Protein AF-A0A2G9TKT2-F1 (afdb_monomer_lite)

Sequence (232 aa):
GNASSQKNKEEFDEISWTTHSADSAVNSYSDKLLLLFKVDEEILTSILGEEKSSGDNSFDYRYTCWLWIGVIFTNGQFLYRVGYLLCSACGVFISPFFYAFHLIDVVLSFPMLKAILQSVTHNLQQLILTIMMVLVVVYLYTVIAFNFFRKFFVQEGEDGEEPDRKCHNMLTCFIYHFYAGVRAGGGIGDELESPYGDELEYPRMFYDISFFFFVIVILVAIMQGISNVDYD

Secondary structure (DSSP, 8-state):
--SHHHHHHHHHHHHHHHHHHHHHHHHHHHHHHHHHHHTHHHHHHHH--S---TT-----HHHHHHHIIIIITT-HHHHHHHHHHHHHHHHHHT-GGGHHHHHHHHHHTSHHHHHHHHHHHTTHHHHHHHHHHHHHHHHHHHHHHHHHSGGGGEE--STTSPPEETTSSHHHHHHHIIIIIHHSTT-GGGTSPP-TTSTTHHHHHHHHHHHHHHHHHHHHHHHHHHHHHTT-

Structure (mmCIF, N/CA/C/O backbone):
data_AF-A0A2G9TKT2-F1
#
_entry.id   AF-A0A2G9TKT2-F1
#
loop_
_atom_site.group_PDB
_atom_site.id
_atom_site.type_symbol
_atom_site.label_atom_id
_atom_site.label_alt_id
_atom_site.label_comp_id
_atom_site.label_asym_id
_atom_site.label_entity_id
_atom_site.label_seq_id
_atom_site.pdbx_PDB_ins_code
_atom_site.Cartn_x
_atom_site.Cartn_y
_atom_site.Cartn_z
_atom_site.occupancy
_atom_site.B_iso_or_equiv
_atom_site.auth_seq_id
_atom_site.auth_comp_id
_atom_site.auth_asym_id
_atom_site.auth_atom_id
_atom_site.pdbx_PDB_model_num
ATOM 1 N N . GLY A 1 1 ? -7.635 -14.916 -57.318 1.00 47.25 1 GLY A N 1
ATOM 2 C CA . GLY A 1 1 ? -6.640 -14.311 -56.418 1.00 47.25 1 GLY A CA 1
ATOM 3 C C . GLY A 1 1 ? -6.829 -12.814 -56.332 1.00 47.25 1 GLY A C 1
ATOM 4 O O . GLY A 1 1 ? -6.073 -12.105 -56.968 1.00 47.25 1 GLY A O 1
ATOM 5 N N . ASN A 1 2 ? -7.828 -12.344 -55.575 1.00 42.84 2 ASN A N 1
ATOM 6 C CA . ASN A 1 2 ? -8.090 -10.905 -55.405 1.00 42.84 2 ASN A CA 1
ATOM 7 C C . ASN A 1 2 ? -8.222 -10.464 -53.929 1.00 42.84 2 ASN A C 1
ATOM 9 O O . ASN A 1 2 ? -8.520 -9.311 -53.666 1.00 42.84 2 ASN A O 1
ATOM 13 N N . ALA A 1 3 ? -7.986 -11.360 -52.960 1.00 46.44 3 ALA A N 1
ATOM 14 C CA . ALA A 1 3 ? -8.032 -11.030 -51.527 1.00 46.44 3 ALA A CA 1
ATOM 15 C C . ALA A 1 3 ? -6.638 -10.752 -50.924 1.00 46.44 3 ALA A C 1
ATOM 17 O O . ALA A 1 3 ? -6.516 -10.014 -49.955 1.00 46.44 3 ALA A O 1
ATOM 18 N N . SER A 1 4 ? -5.567 -11.283 -51.525 1.00 42.19 4 SER A N 1
ATOM 19 C CA . SER A 1 4 ? -4.182 -11.014 -51.108 1.00 42.19 4 SER A CA 1
ATOM 20 C C . SER A 1 4 ? -3.658 -9.652 -51.578 1.00 42.19 4 SER A C 1
ATOM 22 O O . SER A 1 4 ? -2.731 -9.118 -50.985 1.00 42.19 4 SER A O 1
ATOM 24 N N . SER A 1 5 ? -4.255 -9.064 -52.622 1.00 38.50 5 SER A N 1
ATOM 25 C CA . SER A 1 5 ? -3.804 -7.780 -53.177 1.00 38.50 5 SER A CA 1
ATOM 26 C C . SER A 1 5 ? -4.392 -6.554 -52.471 1.00 38.50 5 SER A C 1
ATOM 28 O O . SER A 1 5 ? -3.805 -5.484 -52.591 1.00 38.50 5 SER A O 1
ATOM 30 N N . GLN A 1 6 ? -5.528 -6.677 -51.771 1.00 42.94 6 GLN A N 1
ATOM 31 C CA . GLN A 1 6 ? -6.097 -5.567 -50.991 1.00 42.94 6 GLN A CA 1
ATOM 32 C C . GLN A 1 6 ? -5.464 -5.459 -49.603 1.00 42.94 6 GLN A C 1
ATOM 34 O O . GLN A 1 6 ? -5.145 -4.353 -49.183 1.00 42.94 6 GLN A O 1
ATOM 39 N N . LYS A 1 7 ? -5.161 -6.592 -48.955 1.00 40.00 7 LYS A N 1
ATOM 40 C CA . LYS A 1 7 ? -4.507 -6.602 -47.638 1.00 40.00 7 LYS A CA 1
ATOM 41 C C . LYS A 1 7 ? -3.119 -5.946 -47.668 1.00 40.00 7 LYS A C 1
ATOM 43 O O . LYS A 1 7 ? -2.803 -5.137 -46.811 1.00 40.00 7 LYS A O 1
ATOM 48 N N . ASN A 1 8 ? -2.353 -6.186 -48.736 1.00 36.31 8 ASN A N 1
ATOM 49 C CA . ASN A 1 8 ? -1.054 -5.537 -48.942 1.00 36.31 8 ASN A CA 1
ATOM 50 C C . ASN A 1 8 ? -1.151 -4.040 -49.266 1.00 36.31 8 ASN A C 1
ATOM 52 O O . ASN A 1 8 ? -0.136 -3.362 -49.199 1.00 36.31 8 ASN A O 1
ATOM 56 N N . LYS A 1 9 ? -2.319 -3.532 -49.677 1.00 38.59 9 LYS A N 1
ATOM 57 C CA . LYS A 1 9 ? -2.497 -2.124 -50.056 1.00 38.59 9 LYS A CA 1
ATOM 58 C C . LYS A 1 9 ? -2.852 -1.269 -48.840 1.00 38.59 9 LYS A C 1
ATOM 60 O O . LYS A 1 9 ? -2.298 -0.192 -48.687 1.00 38.59 9 LYS A O 1
ATOM 65 N N . GLU A 1 10 ? -3.679 -1.806 -47.945 1.00 43.56 10 GLU A N 1
ATOM 66 C CA . GLU A 1 10 ? -3.989 -1.180 -46.653 1.00 43.56 10 GLU A CA 1
ATOM 67 C C . GLU A 1 10 ? -2.766 -1.190 -45.715 1.00 43.56 10 GLU A C 1
ATOM 69 O O . GLU A 1 10 ? -2.467 -0.175 -45.095 1.00 43.56 10 GLU A O 1
ATOM 74 N N . GLU A 1 11 ? -1.975 -2.273 -45.712 1.00 44.22 11 GLU A N 1
ATOM 75 C CA . GLU A 1 11 ? -0.714 -2.359 -44.951 1.00 44.22 11 GLU A CA 1
ATOM 76 C C . GLU A 1 11 ? 0.388 -1.436 -45.525 1.00 44.22 11 GLU A C 1
ATOM 78 O O . GLU A 1 11 ? 1.183 -0.878 -44.773 1.00 44.22 11 GLU A O 1
ATOM 83 N N . PHE A 1 12 ? 0.413 -1.192 -46.847 1.00 37.75 12 PHE A N 1
ATOM 84 C CA . PHE A 1 12 ? 1.331 -0.220 -47.466 1.00 37.75 12 PHE A CA 1
ATOM 85 C C . PHE A 1 12 ? 0.935 1.239 -47.209 1.00 37.75 12 PHE A C 1
ATOM 87 O O . PHE A 1 12 ? 1.821 2.077 -47.038 1.00 37.75 12 PHE A O 1
ATOM 94 N N . ASP A 1 13 ? -0.362 1.556 -47.174 1.00 39.47 13 ASP A N 1
ATOM 95 C CA . ASP A 1 13 ? -0.823 2.926 -46.938 1.00 39.47 13 ASP A CA 1
ATOM 96 C C . ASP A 1 13 ? -0.590 3.343 -45.470 1.00 39.47 13 ASP A C 1
ATOM 98 O O . ASP A 1 13 ? -0.141 4.461 -45.221 1.00 39.47 13 ASP A O 1
ATOM 102 N N . GLU A 1 14 ? -0.756 2.446 -44.489 1.00 38.41 14 GLU A N 1
ATOM 103 C CA . GLU A 1 14 ? -0.476 2.734 -43.067 1.00 38.41 14 GLU A CA 1
ATOM 104 C C . GLU A 1 14 ? 1.035 2.883 -42.769 1.00 38.41 14 GLU A C 1
ATOM 106 O O . GLU A 1 14 ? 1.454 3.774 -42.017 1.00 38.41 14 GLU A O 1
ATOM 111 N N . ILE A 1 15 ? 1.884 2.106 -43.456 1.00 44.06 15 ILE A N 1
ATOM 112 C CA . ILE A 1 15 ? 3.345 2.305 -43.459 1.00 44.06 15 ILE A CA 1
ATOM 113 C C . ILE A 1 15 ? 3.708 3.625 -44.168 1.00 44.06 15 ILE A C 1
ATOM 115 O O . ILE A 1 15 ? 4.617 4.333 -43.732 1.00 44.06 15 ILE A O 1
ATOM 119 N N . SER A 1 16 ? 2.982 4.025 -45.219 1.00 33.00 16 SER A N 1
ATOM 120 C CA . SER A 1 16 ? 3.239 5.275 -45.948 1.00 33.00 16 SER A CA 1
ATOM 121 C C . SER A 1 16 ? 2.897 6.528 -45.131 1.00 33.00 16 SER A C 1
ATOM 123 O O . SER A 1 16 ? 3.623 7.516 -45.228 1.00 33.00 16 SER A O 1
ATOM 125 N N . TRP A 1 17 ? 1.840 6.523 -44.310 1.00 37.69 17 TRP A N 1
ATOM 126 C CA . TRP A 1 17 ? 1.496 7.677 -43.459 1.00 37.69 17 TRP A CA 1
ATOM 127 C C . TRP A 1 17 ? 2.411 7.808 -42.232 1.00 37.69 17 TRP A C 1
ATOM 129 O O . TRP A 1 17 ? 2.746 8.926 -41.830 1.00 37.69 17 TRP A O 1
ATOM 139 N N . THR A 1 18 ? 2.880 6.686 -41.674 1.00 40.91 18 THR A N 1
ATOM 140 C CA . THR A 1 18 ? 3.833 6.683 -40.549 1.00 40.91 18 THR A CA 1
ATOM 141 C C . THR A 1 18 ? 5.257 7.058 -40.976 1.00 40.91 18 THR A C 1
ATOM 143 O O . THR A 1 18 ? 5.949 7.7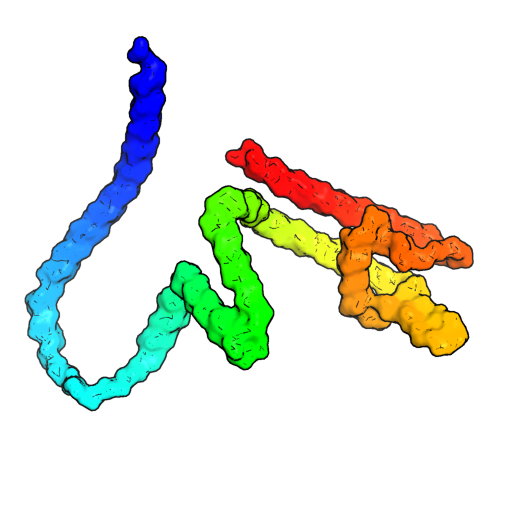58 -40.235 1.00 40.91 18 THR A O 1
ATOM 146 N N . THR A 1 19 ? 5.672 6.700 -42.197 1.00 42.03 19 THR A N 1
ATOM 147 C CA . THR A 1 19 ? 6.977 7.089 -42.770 1.00 42.03 19 THR A CA 1
ATOM 148 C C . THR A 1 19 ? 7.008 8.551 -43.238 1.00 42.03 19 THR A C 1
ATOM 150 O O . THR A 1 19 ? 7.936 9.276 -42.884 1.00 42.03 19 THR A O 1
ATOM 153 N N . HIS A 1 20 ? 5.961 9.064 -43.902 1.00 36.03 20 HIS A N 1
ATOM 154 C CA . HIS A 1 20 ? 5.946 10.461 -44.380 1.00 36.03 20 HIS A CA 1
ATOM 155 C C . HIS A 1 20 ? 5.960 11.513 -43.254 1.00 36.03 20 HIS A C 1
ATOM 157 O O . HIS A 1 20 ? 6.539 12.593 -43.426 1.00 36.03 20 HIS A O 1
ATOM 163 N N . SER A 1 21 ? 5.346 11.227 -42.098 1.00 39.25 21 SER A N 1
ATOM 164 C CA . SER A 1 21 ? 5.355 12.157 -40.956 1.00 39.25 21 SER A CA 1
ATOM 165 C C . SER A 1 21 ? 6.665 12.120 -40.158 1.00 39.25 21 SER A C 1
ATOM 167 O O . SER A 1 21 ? 6.993 13.105 -39.498 1.00 39.25 21 SER A O 1
ATOM 169 N N . ALA A 1 22 ? 7.417 11.016 -40.218 1.00 41.50 22 ALA A N 1
ATOM 170 C CA . ALA A 1 22 ? 8.724 10.893 -39.576 1.00 41.50 22 ALA A CA 1
ATOM 171 C C . ALA A 1 22 ? 9.858 11.442 -40.469 1.00 41.50 22 ALA A C 1
ATOM 173 O O . ALA A 1 22 ? 10.731 12.163 -39.981 1.00 41.50 22 ALA A O 1
ATOM 174 N N . ASP A 1 23 ? 9.801 11.204 -41.785 1.00 38.88 23 ASP A N 1
ATOM 175 C CA . ASP A 1 23 ? 10.849 11.603 -42.740 1.00 38.88 23 ASP A CA 1
ATOM 176 C C . ASP A 1 23 ? 10.882 13.115 -43.023 1.00 38.88 23 ASP A C 1
ATOM 178 O O . ASP A 1 23 ? 11.946 13.695 -43.265 1.00 38.88 23 ASP A O 1
ATOM 182 N N . SER A 1 24 ? 9.735 13.796 -42.940 1.00 41.25 24 SER A N 1
ATOM 183 C CA . SER A 1 24 ? 9.661 15.254 -43.121 1.00 41.25 24 SER A CA 1
ATOM 184 C C . SER A 1 24 ? 10.276 16.036 -41.950 1.00 41.25 24 SER A C 1
ATOM 186 O O . SER A 1 24 ? 10.846 17.109 -42.161 1.00 41.25 24 SER A O 1
ATOM 188 N N . ALA A 1 25 ? 10.253 15.481 -40.733 1.00 45.38 25 ALA A N 1
ATOM 189 C CA . ALA A 1 25 ? 10.911 16.082 -39.574 1.00 45.38 25 ALA A CA 1
ATOM 190 C C . ALA A 1 25 ? 12.430 15.825 -39.582 1.00 45.38 25 ALA A C 1
ATOM 192 O O . ALA A 1 25 ? 13.207 16.736 -39.302 1.00 45.38 25 ALA A O 1
ATOM 193 N N . VAL A 1 26 ? 12.876 14.625 -39.968 1.00 47.03 26 VAL A N 1
ATOM 194 C CA . VAL A 1 26 ? 14.304 14.248 -39.960 1.00 47.03 26 VAL A CA 1
ATOM 195 C C . VAL A 1 26 ? 15.111 15.000 -41.028 1.00 47.03 26 VAL A C 1
ATOM 197 O O . VAL A 1 26 ? 16.213 15.474 -40.738 1.00 47.03 26 VAL A O 1
ATOM 200 N N . ASN A 1 27 ? 14.562 15.207 -42.231 1.00 43.00 27 ASN A N 1
ATOM 201 C CA . ASN A 1 27 ? 15.269 15.931 -43.298 1.00 43.00 27 ASN A CA 1
ATOM 202 C C . ASN A 1 27 ? 15.426 17.436 -43.012 1.00 43.00 27 ASN A C 1
ATOM 204 O O . ASN A 1 27 ? 16.470 18.010 -43.315 1.00 43.00 27 ASN A O 1
ATOM 208 N N . SER A 1 28 ? 14.460 18.074 -42.335 1.00 42.34 28 SER A N 1
ATOM 209 C CA . SER A 1 28 ? 14.583 19.491 -41.956 1.00 42.34 28 SER A CA 1
ATOM 210 C C . SER A 1 28 ? 15.638 19.739 -40.871 1.00 42.34 28 SER A C 1
ATOM 212 O O . SER A 1 28 ? 16.163 20.854 -40.790 1.00 42.34 28 SER A O 1
ATOM 214 N N . TYR A 1 29 ? 15.927 18.749 -40.021 1.00 42.69 29 TYR A N 1
ATOM 215 C CA . TYR A 1 29 ? 16.986 18.852 -39.017 1.00 42.69 29 TYR A CA 1
ATOM 216 C C . TYR A 1 29 ? 18.352 18.516 -39.612 1.00 42.69 29 TYR A C 1
ATOM 218 O O . TYR A 1 29 ? 19.297 19.247 -39.333 1.00 42.69 29 TYR A O 1
ATOM 226 N N . SER A 1 30 ? 18.453 17.504 -40.480 1.00 44.09 30 SER A N 1
ATOM 227 C CA . SER A 1 30 ? 19.711 17.121 -41.138 1.00 44.09 30 SER A CA 1
ATOM 228 C C . SER A 1 30 ? 20.249 18.202 -42.085 1.00 44.09 30 SER A C 1
ATOM 230 O O . SER A 1 30 ? 21.438 18.511 -42.023 1.00 44.09 30 SER A O 1
ATOM 232 N N . ASP A 1 31 ? 19.394 18.862 -42.878 1.00 47.38 31 ASP A N 1
ATOM 233 C CA . ASP A 1 31 ? 19.827 19.953 -43.771 1.00 47.38 31 ASP A CA 1
ATOM 234 C C . ASP A 1 31 ? 20.217 21.227 -43.002 1.00 47.38 31 ASP A C 1
ATOM 236 O O . ASP A 1 31 ? 21.157 21.933 -43.378 1.00 47.38 31 ASP A O 1
ATOM 240 N N . LYS A 1 32 ? 19.552 21.504 -41.870 1.00 51.97 32 LYS A N 1
ATOM 241 C CA . LYS A 1 32 ? 19.956 22.587 -40.960 1.00 51.97 32 LYS A CA 1
ATOM 242 C C . LYS A 1 32 ? 21.238 22.258 -40.198 1.00 51.97 32 LYS A C 1
ATOM 244 O O . LYS A 1 32 ? 22.020 23.170 -39.946 1.00 51.97 32 LYS A O 1
ATOM 249 N N . LEU A 1 33 ? 21.481 20.984 -39.883 1.00 50.59 33 LEU A N 1
ATOM 250 C CA . LEU A 1 33 ? 22.739 20.516 -39.300 1.00 50.59 33 LEU A CA 1
ATOM 251 C C . LEU A 1 33 ? 23.889 20.697 -40.299 1.00 50.59 33 LEU A C 1
ATOM 253 O O . LEU A 1 33 ? 24.934 21.226 -39.937 1.00 50.59 33 LEU A O 1
ATOM 257 N N . LEU A 1 34 ? 23.680 20.345 -41.571 1.00 46.41 34 LEU A N 1
ATOM 258 C CA . LEU A 1 34 ? 24.705 20.427 -42.616 1.00 46.41 34 LEU A CA 1
ATOM 259 C C . LEU A 1 34 ? 25.064 21.876 -43.005 1.00 46.41 34 LEU A C 1
ATOM 261 O O . LEU A 1 34 ? 26.198 22.141 -43.403 1.00 46.41 34 LEU A O 1
ATOM 265 N N . LEU A 1 35 ? 24.126 22.821 -42.854 1.00 46.75 35 LEU A N 1
ATOM 266 C CA . LEU A 1 35 ? 24.382 24.261 -42.998 1.00 46.75 35 LEU A CA 1
ATOM 267 C C . LEU A 1 35 ? 25.015 24.891 -41.746 1.00 46.75 35 LEU A C 1
ATOM 269 O O . LEU A 1 35 ? 25.835 25.793 -41.889 1.00 46.75 35 LEU A O 1
ATOM 273 N N . LEU A 1 36 ? 24.705 24.395 -40.542 1.00 48.00 36 LEU A N 1
ATOM 274 C CA . LEU A 1 36 ? 25.375 24.812 -39.302 1.00 48.00 36 LEU A CA 1
ATOM 275 C C . LEU A 1 36 ? 26.829 24.320 -39.223 1.00 48.00 36 LEU A C 1
ATOM 277 O O . LEU A 1 36 ? 27.680 25.060 -38.746 1.00 48.00 36 LEU A O 1
ATOM 281 N N . PHE A 1 37 ? 27.143 23.134 -39.756 1.00 45.75 37 PHE A N 1
ATOM 282 C CA . PHE A 1 37 ? 28.522 22.625 -39.811 1.00 45.75 37 PHE A CA 1
ATOM 283 C C . PHE A 1 37 ? 29.417 23.367 -40.820 1.00 45.75 37 PHE A C 1
ATOM 285 O O . PHE A 1 37 ? 30.633 23.379 -40.661 1.00 45.75 37 PHE A O 1
ATOM 292 N N . LYS A 1 38 ? 28.842 24.005 -41.848 1.00 45.00 38 LYS A N 1
ATOM 293 C CA . LYS A 1 38 ? 29.600 24.723 -42.892 1.00 45.00 38 LYS A CA 1
ATOM 294 C C . LYS A 1 38 ? 30.003 26.147 -42.506 1.00 45.00 38 LYS A C 1
ATOM 296 O O . LYS A 1 38 ? 30.937 26.682 -43.087 1.00 45.00 38 LYS A O 1
ATOM 301 N N . VAL A 1 39 ? 29.292 26.756 -41.557 1.00 48.53 39 VAL A N 1
ATOM 302 C CA . VAL A 1 39 ? 29.550 28.129 -41.082 1.00 48.53 39 VAL A CA 1
ATOM 303 C C . VAL A 1 39 ? 30.642 28.164 -40.005 1.00 48.53 39 VAL A C 1
ATOM 305 O O . VAL A 1 39 ? 31.172 29.228 -39.693 1.00 48.53 39 VAL A O 1
ATOM 308 N N . ASP A 1 40 ? 31.024 27.006 -39.470 1.00 49.12 40 ASP A N 1
ATOM 309 C CA . ASP A 1 40 ? 31.928 26.936 -38.329 1.00 49.12 40 ASP A CA 1
ATOM 310 C C . ASP A 1 40 ? 33.414 26.954 -38.739 1.00 49.12 40 ASP A C 1
ATOM 312 O O . ASP A 1 40 ? 34.215 27.547 -38.037 1.00 49.12 40 ASP A O 1
ATOM 316 N N . GLU A 1 41 ? 33.821 26.425 -39.899 1.00 53.72 41 GLU A N 1
ATOM 317 C CA . GLU A 1 41 ? 35.258 26.217 -40.188 1.00 53.72 41 GLU A CA 1
ATOM 318 C C . GLU A 1 41 ? 36.083 27.521 -40.355 1.00 53.72 41 GLU A C 1
ATOM 320 O O . GLU A 1 41 ? 37.225 27.596 -39.892 1.00 53.72 41 GLU A O 1
ATOM 325 N N . GLU A 1 42 ? 35.501 28.579 -40.939 1.00 55.12 42 GLU A N 1
ATOM 326 C CA . GLU A 1 42 ? 36.160 29.892 -41.120 1.00 55.12 42 GLU A CA 1
ATOM 327 C C . GLU A 1 42 ? 36.091 30.790 -39.868 1.00 55.12 42 GLU A C 1
ATOM 329 O O . GLU A 1 42 ? 36.983 31.607 -39.632 1.00 55.12 42 GLU A O 1
ATOM 334 N N . ILE A 1 43 ? 35.055 30.642 -39.033 1.00 58.12 43 ILE A N 1
ATOM 335 C CA . ILE A 1 43 ? 34.891 31.429 -37.797 1.00 58.12 43 ILE A CA 1
ATOM 336 C C . ILE A 1 43 ? 35.670 30.778 -36.643 1.00 58.12 43 ILE A C 1
ATOM 338 O O . ILE A 1 43 ? 36.294 31.481 -35.844 1.00 58.12 43 ILE A O 1
ATOM 342 N N . LEU A 1 44 ? 35.738 29.447 -36.604 1.00 50.44 44 LEU A N 1
ATOM 343 C CA . LEU A 1 44 ? 36.451 28.669 -35.590 1.00 50.44 44 LEU A CA 1
ATOM 344 C C . LEU A 1 44 ? 37.974 28.879 -35.656 1.00 50.44 44 LEU A C 1
ATOM 346 O O . LEU A 1 44 ? 38.624 28.915 -34.614 1.00 50.44 44 LEU A O 1
ATOM 350 N N . THR A 1 45 ? 38.548 29.130 -36.839 1.00 54.09 45 THR A N 1
ATOM 351 C CA . THR A 1 45 ? 39.978 29.478 -36.984 1.00 54.09 45 THR A CA 1
ATOM 352 C C . THR A 1 45 ? 40.311 30.887 -36.482 1.00 54.09 45 THR A C 1
ATOM 354 O O . THR A 1 45 ? 41.444 31.134 -36.077 1.00 54.09 45 THR A O 1
ATOM 357 N N . SER A 1 46 ? 39.331 31.798 -36.449 1.00 51.69 46 SER A N 1
ATOM 358 C CA . SER A 1 46 ? 39.492 33.145 -35.878 1.00 51.69 46 SER A CA 1
ATOM 359 C C . SER A 1 46 ? 39.254 33.201 -34.360 1.00 51.69 46 SER A C 1
ATOM 361 O O . SER A 1 46 ? 39.814 34.066 -33.689 1.00 51.69 46 SER A O 1
ATOM 363 N N . ILE A 1 47 ? 38.461 32.267 -33.812 1.00 53.81 47 ILE A N 1
ATOM 364 C CA . ILE A 1 47 ? 38.146 32.173 -32.374 1.00 53.81 47 ILE A CA 1
ATOM 365 C C . ILE A 1 47 ? 39.170 31.314 -31.612 1.00 53.81 47 ILE A C 1
ATOM 367 O O . ILE A 1 47 ? 39.464 31.612 -30.457 1.00 53.81 47 ILE A O 1
ATOM 371 N N . LEU A 1 48 ? 39.787 30.307 -32.242 1.00 51.34 48 LEU A N 1
ATOM 372 C CA . LEU A 1 48 ? 40.839 29.470 -31.633 1.00 51.34 48 LEU A CA 1
ATOM 373 C C . LEU A 1 48 ? 42.231 30.140 -31.604 1.00 51.34 48 LEU A C 1
ATOM 375 O O . LEU A 1 48 ? 43.261 29.471 -31.613 1.00 51.34 48 LEU A O 1
ATOM 379 N N . GLY A 1 49 ? 42.263 31.471 -31.523 1.00 50.59 49 GLY A N 1
ATOM 380 C CA . GLY A 1 49 ? 43.449 32.283 -31.254 1.00 50.59 49 GLY A CA 1
ATOM 381 C C . GLY A 1 49 ? 43.846 32.334 -29.775 1.00 50.59 49 GLY A C 1
ATOM 382 O O . GLY A 1 49 ? 44.268 33.384 -29.303 1.00 50.59 49 GLY A O 1
ATOM 383 N N . GLU A 1 50 ? 43.723 31.230 -29.039 1.00 43.56 50 GLU A N 1
ATOM 384 C CA . GLU A 1 50 ? 44.392 31.057 -27.749 1.00 43.56 50 GLU A CA 1
ATOM 385 C C . GLU A 1 50 ? 44.658 29.563 -27.531 1.00 43.56 50 GLU A C 1
ATOM 387 O O . GLU A 1 50 ? 43.739 28.767 -27.322 1.00 43.56 50 GLU A O 1
ATOM 392 N N . GLU A 1 51 ? 45.928 29.156 -27.604 1.00 49.22 51 GLU A N 1
ATOM 393 C CA . GLU A 1 51 ? 46.342 27.842 -27.123 1.00 49.22 51 GLU A CA 1
ATOM 394 C C . GLU A 1 51 ? 46.046 27.763 -25.621 1.00 49.22 51 GLU A C 1
ATOM 396 O O . GLU A 1 51 ? 46.812 28.254 -24.787 1.00 49.22 51 GLU A O 1
ATOM 401 N N . LYS A 1 52 ? 44.941 27.113 -25.244 1.00 40.19 52 LYS A N 1
ATOM 402 C CA . LYS A 1 52 ? 44.763 26.689 -23.859 1.00 40.19 52 LYS A CA 1
ATOM 403 C C . LYS A 1 52 ? 45.714 25.520 -23.610 1.00 40.19 52 LYS A C 1
ATOM 405 O O . LYS A 1 52 ? 45.427 24.377 -23.950 1.00 40.19 52 LYS A O 1
ATOM 410 N N . SER A 1 53 ? 46.876 25.880 -23.068 1.00 39.03 53 SER A N 1
ATOM 411 C CA . SER A 1 53 ? 47.868 25.053 -22.380 1.00 39.03 53 SER A CA 1
ATOM 412 C C . SER A 1 53 ? 47.399 23.621 -22.083 1.00 39.03 53 SER A C 1
ATOM 414 O O . SER A 1 53 ? 46.456 23.408 -21.319 1.00 39.03 53 SER A O 1
ATOM 416 N N . SER A 1 54 ? 48.117 22.635 -22.634 1.00 48.56 54 SER A N 1
ATOM 417 C CA . SER A 1 54 ? 47.992 21.194 -22.344 1.00 48.56 54 SER A CA 1
ATOM 418 C C . SER A 1 54 ? 48.443 20.820 -20.917 1.00 48.56 54 SER A C 1
ATOM 420 O O . SER A 1 54 ? 49.164 19.845 -20.718 1.00 48.56 54 SER A O 1
ATOM 422 N N . GLY A 1 55 ? 48.065 21.605 -19.908 1.00 49.75 55 GLY A N 1
ATOM 423 C CA . GLY A 1 55 ? 48.668 21.533 -18.579 1.00 49.75 55 GLY A CA 1
ATOM 424 C C . GLY A 1 55 ? 47.763 21.896 -17.411 1.00 49.75 55 GLY A C 1
ATOM 425 O O . GLY A 1 55 ? 48.296 22.154 -16.338 1.00 49.75 55 GLY A O 1
ATOM 426 N N . ASP A 1 56 ? 46.437 21.905 -17.570 1.00 48.03 56 ASP A N 1
ATOM 427 C CA . ASP A 1 56 ? 45.537 22.091 -16.430 1.00 48.03 56 ASP A CA 1
ATOM 428 C C . ASP A 1 56 ? 44.546 20.926 -16.332 1.00 48.03 56 ASP A C 1
ATOM 430 O O . ASP A 1 56 ? 43.533 20.873 -17.026 1.00 48.03 56 ASP A O 1
ATOM 434 N N . ASN A 1 57 ? 44.838 19.976 -15.439 1.00 61.53 57 ASN A N 1
ATOM 435 C CA . ASN A 1 57 ? 43.906 18.925 -15.010 1.00 61.53 57 ASN A CA 1
ATOM 436 C C . ASN A 1 57 ? 42.800 19.513 -14.109 1.00 61.53 57 ASN A C 1
ATOM 438 O O . ASN A 1 57 ? 42.419 18.915 -13.099 1.00 61.53 57 ASN A O 1
ATOM 442 N N . SER A 1 58 ? 42.304 20.706 -14.440 1.00 60.47 58 SER A N 1
ATOM 443 C CA . SER A 1 58 ? 41.158 21.325 -13.794 1.00 60.47 58 SER A CA 1
ATOM 444 C C . SER A 1 58 ? 39.927 20.518 -14.186 1.00 60.47 58 SER A C 1
ATOM 446 O O . SER A 1 58 ? 39.263 20.788 -15.186 1.00 60.47 58 SER A O 1
ATOM 448 N N . PHE A 1 59 ? 39.651 19.468 -13.415 1.00 66.88 59 PHE A N 1
ATOM 449 C CA . PHE A 1 59 ? 38.415 18.714 -13.510 1.00 66.88 59 PHE A CA 1
ATOM 450 C C . PHE A 1 59 ? 37.258 19.684 -13.266 1.00 66.88 59 PHE A C 1
ATOM 452 O O . PHE A 1 59 ? 37.017 20.100 -12.132 1.00 66.88 59 PHE A O 1
ATOM 459 N N . ASP A 1 60 ? 36.559 20.078 -14.331 1.00 75.44 60 ASP A N 1
ATOM 460 C CA . ASP A 1 60 ? 35.387 20.942 -14.242 1.00 75.44 60 ASP A CA 1
ATOM 461 C C . ASP A 1 60 ? 34.240 20.164 -13.583 1.00 75.44 60 ASP A C 1
ATOM 463 O O . ASP A 1 60 ? 33.342 19.625 -14.237 1.00 75.44 60 ASP A O 1
ATOM 467 N N . TYR A 1 61 ? 34.255 20.115 -12.245 1.00 75.25 61 TYR A N 1
ATOM 468 C CA . TYR A 1 61 ? 33.250 19.443 -11.417 1.00 75.25 61 TYR A CA 1
ATOM 469 C C . TYR A 1 61 ? 31.826 19.876 -11.784 1.00 75.25 61 TYR A C 1
ATOM 471 O O . TYR A 1 61 ? 30.894 19.096 -11.631 1.00 75.25 61 TYR A O 1
ATOM 479 N N . ARG A 1 62 ? 31.644 21.094 -12.308 1.00 75.69 62 ARG A N 1
ATOM 480 C CA . ARG A 1 62 ? 30.347 21.624 -12.749 1.00 75.69 62 ARG A CA 1
ATOM 481 C C . ARG A 1 62 ? 29.817 20.914 -13.998 1.00 75.69 62 ARG A C 1
ATOM 483 O O . ARG A 1 62 ? 28.650 20.532 -14.011 1.00 75.69 62 ARG A O 1
ATOM 490 N N . TYR A 1 63 ? 30.662 20.714 -15.012 1.00 77.12 63 TYR A N 1
ATOM 491 C CA . TYR A 1 63 ? 30.287 20.015 -16.245 1.00 77.12 63 TYR A CA 1
ATOM 492 C C . TYR A 1 63 ? 30.076 18.526 -15.981 1.00 77.12 63 TYR A C 1
ATOM 494 O O . TYR A 1 63 ? 29.057 17.965 -16.377 1.00 77.12 63 TYR A O 1
ATOM 502 N N . THR A 1 64 ? 30.979 17.909 -15.216 1.00 77.44 64 THR A N 1
ATOM 503 C CA . THR A 1 64 ? 30.829 16.517 -14.788 1.00 77.44 64 THR A CA 1
ATOM 504 C C . THR A 1 64 ? 29.549 16.332 -13.973 1.00 77.44 64 THR A C 1
ATOM 506 O O . THR A 1 64 ? 28.769 15.439 -14.270 1.00 77.44 64 THR A O 1
ATOM 509 N N . CYS A 1 65 ? 29.269 17.176 -12.980 1.00 77.94 65 CYS A N 1
ATOM 510 C CA . CYS A 1 65 ? 28.070 17.028 -12.153 1.00 77.94 65 CYS A CA 1
ATOM 511 C C . CYS A 1 65 ? 26.784 17.197 -12.979 1.00 77.94 65 CYS A C 1
ATOM 513 O O . CYS A 1 65 ? 25.854 16.412 -12.820 1.00 77.94 65 CYS A O 1
ATOM 515 N N . TRP A 1 66 ? 26.754 18.139 -13.930 1.00 80.12 66 TRP A N 1
ATOM 516 C CA . TRP A 1 66 ? 25.628 18.292 -14.856 1.00 80.12 66 TRP A CA 1
ATOM 517 C C . TRP A 1 66 ? 25.466 17.092 -15.801 1.00 80.12 66 TRP A C 1
ATOM 519 O O . TRP A 1 66 ? 24.353 16.617 -15.997 1.00 80.12 66 TRP A O 1
ATOM 529 N N . LEU A 1 67 ? 26.560 16.551 -16.339 1.00 77.12 67 LEU A N 1
ATOM 530 C CA . LEU A 1 67 ? 26.533 15.384 -17.223 1.00 77.12 67 LEU A CA 1
ATOM 531 C C . LEU A 1 67 ? 26.119 14.106 -16.472 1.00 77.12 67 LEU A C 1
ATOM 533 O O . LEU A 1 67 ? 25.301 13.328 -16.963 1.00 77.12 67 LEU A O 1
ATOM 537 N N . TRP A 1 68 ? 26.619 13.914 -15.252 1.00 74.44 68 TRP A N 1
ATOM 538 C CA . TRP A 1 68 ? 26.232 12.790 -14.407 1.00 74.44 68 TRP A CA 1
ATOM 539 C C . TRP A 1 68 ? 24.768 12.904 -13.973 1.00 74.44 68 TRP A C 1
ATOM 541 O O . TRP A 1 68 ? 23.978 12.017 -14.280 1.00 74.44 68 TRP A O 1
ATOM 551 N N . ILE A 1 69 ? 24.368 14.010 -13.343 1.00 73.25 69 ILE A N 1
ATOM 552 C CA . ILE A 1 69 ? 23.008 14.195 -12.807 1.00 73.25 69 ILE A CA 1
ATOM 553 C C . ILE A 1 69 ? 21.957 14.365 -13.914 1.00 73.25 69 ILE A C 1
ATOM 555 O O . ILE A 1 69 ? 20.844 13.871 -13.770 1.00 73.25 69 ILE A O 1
ATOM 559 N N . GLY A 1 70 ? 22.292 15.042 -15.012 1.00 70.00 70 GLY A N 1
ATOM 560 C CA . GLY A 1 70 ? 21.334 15.418 -16.054 1.00 70.00 70 GLY A CA 1
ATOM 561 C C . GLY A 1 70 ? 21.265 14.483 -17.261 1.00 70.00 70 GLY A C 1
ATOM 562 O O . GLY A 1 70 ? 20.224 14.419 -17.901 1.00 70.00 70 GLY A O 1
ATOM 563 N N . VAL A 1 71 ? 22.340 13.763 -17.604 1.00 67.06 71 VAL A N 1
ATOM 564 C CA . VAL A 1 71 ? 22.363 12.899 -18.805 1.00 67.06 71 VAL A CA 1
ATOM 565 C C . VAL A 1 71 ? 22.414 11.424 -18.419 1.00 67.06 71 VAL A C 1
ATOM 567 O O . VAL A 1 71 ? 21.643 10.615 -18.937 1.00 67.06 71 VAL A O 1
ATOM 570 N N . ILE A 1 72 ? 23.281 11.068 -17.469 1.00 76.00 72 ILE A N 1
ATOM 571 C CA . ILE A 1 72 ? 23.476 9.679 -17.035 1.00 76.00 72 ILE A CA 1
ATOM 572 C C . ILE A 1 72 ? 22.289 9.170 -16.200 1.00 76.00 72 ILE A C 1
ATOM 574 O O . ILE A 1 72 ? 21.792 8.074 -16.461 1.00 76.00 72 ILE A O 1
ATOM 578 N N . PHE A 1 73 ? 21.780 9.964 -15.251 1.00 76.88 73 PHE A N 1
ATOM 579 C CA . PHE A 1 73 ? 20.609 9.578 -14.445 1.00 76.88 73 PHE A CA 1
ATOM 580 C C . PHE A 1 73 ? 19.268 9.695 -15.189 1.00 76.88 73 PHE A C 1
ATOM 582 O O . PHE A 1 73 ? 18.260 9.184 -14.713 1.00 76.88 73 PHE A O 1
ATOM 589 N N . THR A 1 74 ? 19.219 10.322 -16.364 1.00 80.81 74 THR A N 1
ATOM 590 C CA . THR A 1 74 ? 17.971 10.439 -17.141 1.00 80.81 74 THR A CA 1
ATOM 591 C C . THR A 1 74 ? 17.788 9.284 -18.131 1.00 80.81 74 THR A C 1
ATOM 593 O O . THR A 1 74 ? 16.671 9.010 -18.568 1.00 80.81 74 THR A O 1
ATOM 596 N N . ASN A 1 75 ? 18.854 8.545 -18.463 1.00 86.19 75 ASN A N 1
ATOM 597 C CA . ASN A 1 75 ? 18.772 7.421 -19.390 1.00 86.19 75 ASN A CA 1
ATOM 598 C C . ASN A 1 75 ? 18.395 6.113 -18.665 1.00 86.19 75 ASN A C 1
ATOM 600 O O . ASN A 1 75 ? 19.233 5.458 -18.044 1.00 86.19 75 ASN A O 1
ATOM 604 N N . GLY A 1 76 ? 17.127 5.704 -18.778 1.00 83.25 76 GLY A N 1
ATOM 605 C CA . GLY A 1 76 ? 16.601 4.515 -18.093 1.00 83.25 76 GLY A CA 1
ATOM 606 C C . GLY A 1 76 ? 17.303 3.201 -18.465 1.00 83.25 76 GLY A C 1
ATOM 607 O O . GLY A 1 76 ? 17.507 2.350 -17.604 1.00 83.25 76 GLY A O 1
ATOM 608 N N . GLN A 1 77 ? 17.747 3.048 -19.718 1.00 83.94 77 GLN A N 1
ATOM 609 C CA . GLN A 1 77 ? 18.494 1.862 -20.165 1.00 83.94 77 GLN A CA 1
ATOM 610 C C . GLN A 1 77 ? 19.896 1.803 -19.549 1.00 83.94 77 GLN A C 1
ATOM 612 O O . GLN A 1 77 ? 20.386 0.725 -19.207 1.00 83.94 77 GLN A O 1
ATOM 617 N N . PHE A 1 78 ? 20.545 2.958 -19.392 1.00 84.81 78 PHE A N 1
ATOM 618 C CA . PHE A 1 78 ? 21.836 3.045 -18.718 1.00 84.81 78 PHE A CA 1
ATOM 619 C C . PHE A 1 78 ? 21.699 2.753 -17.220 1.00 84.81 78 PHE A C 1
ATOM 621 O O . PHE A 1 78 ? 22.419 1.903 -16.695 1.00 84.81 78 PHE A O 1
ATOM 628 N N . LEU A 1 79 ? 20.728 3.387 -16.552 1.00 85.62 79 LEU A N 1
ATOM 629 C CA . LEU A 1 79 ? 20.447 3.151 -15.135 1.00 85.62 79 LEU A CA 1
ATOM 630 C C . LEU A 1 79 ? 20.127 1.688 -14.836 1.00 85.62 79 LEU A C 1
ATOM 632 O O . LEU A 1 79 ? 20.608 1.158 -13.838 1.00 85.62 79 LEU A O 1
ATOM 636 N N . TYR A 1 80 ? 19.379 1.024 -15.718 1.00 87.06 80 TYR A N 1
ATOM 637 C CA . TYR A 1 80 ? 19.095 -0.402 -15.598 1.00 87.06 80 TYR A CA 1
ATOM 638 C C . TYR A 1 80 ? 20.377 -1.246 -15.545 1.00 87.06 80 TYR A C 1
ATOM 640 O O . TYR A 1 80 ? 20.564 -2.060 -14.640 1.00 87.06 80 TYR A O 1
ATOM 648 N N . ARG A 1 81 ? 21.309 -1.002 -16.475 1.00 87.50 81 ARG A N 1
ATOM 649 C CA . ARG A 1 81 ? 22.586 -1.730 -16.569 1.00 87.50 81 ARG A CA 1
ATOM 650 C C . ARG A 1 81 ? 23.522 -1.425 -15.398 1.00 87.50 81 ARG A C 1
ATOM 652 O O . ARG A 1 81 ? 24.192 -2.329 -14.905 1.00 87.50 81 ARG A O 1
ATOM 659 N N . VAL A 1 82 ? 23.558 -0.174 -14.935 1.00 89.62 82 VAL A N 1
ATOM 660 C CA . VAL A 1 82 ? 24.331 0.213 -13.743 1.00 89.62 82 VAL A CA 1
ATOM 661 C C . VAL A 1 82 ? 23.746 -0.426 -12.483 1.00 89.62 82 VAL A C 1
ATOM 663 O O . VAL A 1 82 ? 24.496 -0.988 -11.689 1.00 89.62 82 VAL A O 1
ATOM 666 N N . GLY A 1 83 ? 22.422 -0.413 -12.318 1.00 89.00 83 GLY A N 1
ATOM 667 C CA . GLY A 1 83 ? 21.736 -1.076 -11.207 1.00 89.00 83 GLY A CA 1
ATOM 668 C C . GLY A 1 83 ? 21.980 -2.587 -11.179 1.00 89.00 83 GLY A C 1
ATOM 669 O O . GLY A 1 83 ? 22.235 -3.146 -10.111 1.00 89.00 83 GLY A O 1
ATOM 670 N N . TYR A 1 84 ? 21.992 -3.233 -12.348 1.00 90.88 84 TYR A N 1
ATOM 671 C CA . TYR A 1 84 ? 22.361 -4.643 -12.497 1.00 90.88 84 TYR A CA 1
ATOM 672 C C . TYR A 1 84 ? 23.798 -4.905 -12.015 1.00 90.88 84 TYR A C 1
ATOM 674 O O . TYR A 1 84 ? 24.029 -5.787 -11.188 1.00 90.88 84 TYR A O 1
ATOM 682 N N . LEU A 1 85 ? 24.761 -4.083 -12.450 1.00 91.19 85 LEU A N 1
ATOM 683 C CA . LEU A 1 85 ? 26.159 -4.193 -12.021 1.00 91.19 85 LEU A CA 1
ATOM 684 C C . LEU A 1 85 ? 26.323 -3.972 -10.507 1.00 91.19 85 LEU A C 1
ATOM 686 O O . LEU A 1 85 ? 27.061 -4.711 -9.854 1.00 91.19 85 LEU A O 1
ATOM 690 N N . LEU A 1 86 ? 25.598 -3.008 -9.932 1.00 92.12 86 LEU A N 1
ATOM 691 C CA . LEU A 1 86 ? 25.585 -2.764 -8.487 1.00 92.12 86 LEU A CA 1
ATOM 692 C C . LEU A 1 86 ? 25.001 -3.951 -7.712 1.00 92.12 86 LEU A C 1
ATOM 694 O O . LEU A 1 86 ? 25.601 -4.381 -6.729 1.00 92.12 86 LEU A O 1
ATOM 698 N N . CYS A 1 87 ? 23.886 -4.532 -8.167 1.00 91.19 87 CYS A N 1
ATOM 699 C CA . CYS A 1 87 ? 23.324 -5.737 -7.550 1.00 91.19 87 CYS A CA 1
ATOM 700 C C . CYS A 1 87 ? 24.306 -6.917 -7.621 1.00 91.19 87 CYS A C 1
ATOM 702 O O . CYS A 1 87 ? 24.423 -7.664 -6.650 1.00 91.19 87 CYS A O 1
ATOM 704 N N . SER A 1 88 ? 25.038 -7.070 -8.732 1.00 93.81 88 SER A N 1
ATOM 705 C CA . SER A 1 88 ? 26.055 -8.119 -8.879 1.00 93.81 88 SER A CA 1
ATOM 706 C C . SER A 1 88 ? 27.208 -7.919 -7.895 1.00 93.81 88 SER A C 1
ATOM 708 O O . SER A 1 88 ? 27.653 -8.880 -7.273 1.00 93.81 88 SER A O 1
ATOM 710 N N . ALA A 1 89 ? 27.676 -6.680 -7.721 1.00 94.25 89 ALA A N 1
ATOM 711 C CA . ALA A 1 89 ? 28.715 -6.351 -6.749 1.00 94.25 89 ALA A CA 1
ATOM 712 C C . ALA A 1 89 ? 28.234 -6.608 -5.309 1.00 94.25 89 ALA A C 1
ATOM 714 O O . ALA A 1 89 ? 28.921 -7.279 -4.540 1.00 94.25 89 ALA A O 1
ATOM 715 N N . CYS A 1 90 ? 27.025 -6.163 -4.953 1.00 93.75 90 CYS A N 1
ATOM 716 C CA . CYS A 1 90 ? 26.414 -6.434 -3.646 1.00 93.75 90 CYS A CA 1
ATOM 717 C C . CYS A 1 90 ? 26.239 -7.938 -3.371 1.00 93.75 90 CYS A C 1
ATOM 719 O O . CYS A 1 90 ? 26.391 -8.367 -2.227 1.00 93.75 90 CYS A O 1
ATOM 721 N N . GLY A 1 91 ? 25.986 -8.744 -4.409 1.00 94.50 91 GLY A N 1
ATOM 722 C CA . GLY A 1 91 ? 25.942 -10.207 -4.324 1.00 94.50 91 GLY A CA 1
ATOM 723 C C . GLY A 1 91 ? 27.255 -10.842 -3.867 1.00 94.50 91 GLY A C 1
ATOM 724 O O . GLY A 1 91 ? 27.250 -11.848 -3.159 1.00 94.50 91 GLY A O 1
ATOM 725 N N . VAL A 1 92 ? 28.381 -10.231 -4.244 1.00 93.19 92 VAL A N 1
ATOM 726 C CA . VAL A 1 92 ? 29.726 -10.663 -3.845 1.00 93.19 92 VAL A CA 1
ATOM 727 C C . VAL A 1 92 ? 30.107 -10.109 -2.471 1.00 93.19 92 VAL A C 1
ATOM 729 O O . VAL A 1 92 ? 30.655 -10.840 -1.653 1.00 93.19 92 VAL A O 1
ATOM 732 N N . PHE A 1 93 ? 29.834 -8.825 -2.215 1.00 94.19 93 PHE A N 1
ATOM 733 C CA . PHE A 1 93 ? 30.337 -8.132 -1.024 1.00 94.19 93 PHE A CA 1
ATOM 734 C C . PHE A 1 93 ? 29.448 -8.263 0.222 1.00 94.19 93 PHE A C 1
ATOM 736 O O . PHE A 1 93 ? 29.975 -8.203 1.330 1.00 94.19 93 PHE A O 1
ATOM 743 N N . ILE A 1 94 ? 28.124 -8.404 0.071 1.00 92.94 94 ILE A N 1
ATOM 744 C CA . ILE A 1 94 ? 27.166 -8.371 1.193 1.00 92.94 94 ILE A CA 1
ATOM 745 C C . ILE A 1 94 ? 26.557 -9.752 1.428 1.00 92.94 94 ILE A C 1
ATOM 747 O O . ILE A 1 94 ? 26.724 -10.326 2.503 1.00 92.94 94 ILE A O 1
ATOM 751 N N . SER A 1 95 ? 25.824 -10.289 0.449 1.00 92.81 95 SER A N 1
ATOM 752 C CA . SER A 1 95 ? 25.206 -11.612 0.570 1.00 92.81 95 SER A CA 1
ATOM 753 C C . SER A 1 95 ? 24.835 -12.211 -0.792 1.00 92.81 95 SER A C 1
ATOM 755 O O . SER A 1 95 ? 24.391 -11.486 -1.682 1.00 92.81 95 SER A O 1
ATOM 757 N N . PRO A 1 96 ? 24.887 -13.547 -0.958 1.00 92.19 96 PRO A N 1
ATOM 758 C CA . PRO A 1 96 ? 24.485 -14.200 -2.207 1.00 92.19 96 PRO A CA 1
ATOM 759 C C . PRO A 1 96 ? 23.009 -13.997 -2.599 1.00 92.19 96 PRO A C 1
ATOM 761 O O . PRO A 1 96 ? 22.635 -14.278 -3.734 1.00 92.19 96 PRO A O 1
ATOM 764 N N . PHE A 1 97 ? 22.158 -13.503 -1.690 1.00 92.06 97 PHE A N 1
ATOM 765 C CA . PHE A 1 97 ? 20.733 -13.266 -1.948 1.00 92.06 97 PHE A CA 1
ATOM 766 C C . PHE A 1 97 ? 20.497 -12.280 -3.104 1.00 92.06 97 PHE A C 1
ATOM 768 O O . PHE A 1 97 ? 19.526 -12.420 -3.844 1.00 92.06 97 PHE A O 1
ATOM 775 N N . PHE A 1 98 ? 21.408 -11.327 -3.331 1.00 90.75 98 PHE A N 1
ATOM 776 C CA . PHE A 1 98 ? 21.258 -10.334 -4.402 1.00 90.75 98 PHE A CA 1
ATOM 777 C C . PHE A 1 98 ? 21.334 -10.922 -5.823 1.00 90.75 98 PHE A C 1
ATOM 779 O O . PHE A 1 98 ? 20.854 -10.295 -6.772 1.00 90.75 98 PHE A O 1
ATOM 786 N N . TYR A 1 99 ? 21.840 -12.150 -5.991 1.00 91.75 99 TYR A N 1
ATOM 787 C CA . TYR A 1 99 ? 21.762 -12.849 -7.278 1.00 91.75 99 TYR A CA 1
ATOM 788 C C . TYR A 1 99 ? 20.322 -13.231 -7.662 1.00 91.75 99 TYR A C 1
ATOM 790 O O . TYR A 1 99 ? 20.038 -13.386 -8.847 1.00 91.75 99 TYR A O 1
ATOM 798 N N . ALA A 1 100 ? 19.382 -13.296 -6.709 1.00 92.50 100 ALA A N 1
ATOM 799 C CA . ALA A 1 100 ? 17.970 -13.553 -7.006 1.00 92.50 100 ALA A CA 1
ATOM 800 C C . ALA A 1 100 ? 17.346 -12.464 -7.901 1.00 92.50 100 ALA A C 1
ATOM 802 O O . ALA A 1 100 ? 16.535 -12.775 -8.771 1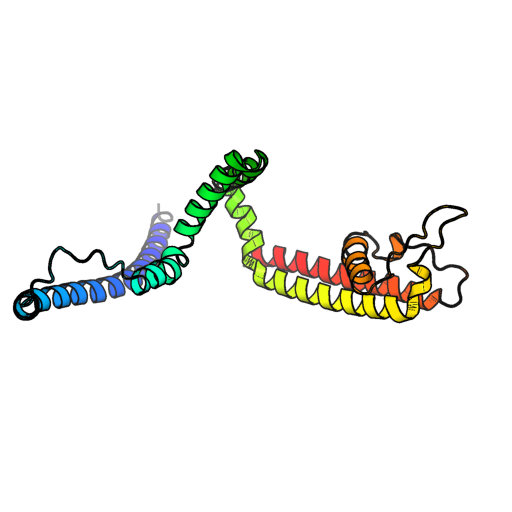.00 92.50 100 ALA A O 1
ATOM 803 N N . PHE A 1 101 ? 17.772 -11.202 -7.767 1.00 88.50 101 PHE A N 1
ATOM 804 C CA . PHE A 1 101 ? 17.301 -10.112 -8.632 1.00 88.50 101 PHE A CA 1
ATOM 805 C C . PHE A 1 101 ? 17.727 -10.288 -10.097 1.00 88.50 101 PHE A C 1
ATOM 807 O O . PHE A 1 101 ? 16.987 -9.902 -10.997 1.00 88.50 101 PHE A O 1
ATOM 814 N N . HIS A 1 102 ? 18.875 -10.925 -10.353 1.00 90.50 102 HIS A N 1
ATOM 815 C CA . HIS A 1 102 ? 19.334 -11.210 -11.718 1.00 90.50 102 HIS A CA 1
ATOM 816 C C . HIS A 1 102 ? 18.452 -12.265 -12.386 1.00 90.50 102 HIS A C 1
ATOM 818 O O . HIS A 1 102 ? 18.207 -12.213 -13.587 1.00 90.50 102 HIS A O 1
ATOM 824 N N . LEU A 1 103 ? 17.925 -13.204 -11.596 1.00 90.44 103 LEU A N 1
ATOM 825 C CA . LEU A 1 103 ? 16.998 -14.216 -12.088 1.00 90.44 103 LEU A CA 1
ATOM 826 C C . LEU A 1 103 ? 15.686 -13.586 -12.583 1.00 90.44 103 LEU A C 1
ATOM 828 O O . LEU A 1 103 ? 15.147 -14.028 -13.593 1.00 90.44 103 LEU A O 1
ATOM 832 N N . ILE A 1 104 ? 15.196 -12.537 -11.908 1.00 87.69 104 ILE A N 1
ATOM 833 C CA . ILE A 1 104 ? 13.994 -11.800 -12.329 1.00 87.69 104 ILE A CA 1
ATOM 834 C C . ILE A 1 104 ? 14.214 -11.162 -13.710 1.00 87.69 104 ILE A C 1
ATOM 836 O O . ILE A 1 104 ? 13.340 -11.274 -14.562 1.00 87.69 104 ILE A O 1
ATOM 840 N N . ASP A 1 105 ? 15.382 -10.564 -13.971 1.00 87.31 105 ASP A N 1
ATOM 841 C CA . ASP A 1 105 ? 15.724 -10.012 -15.295 1.00 87.31 105 ASP A CA 1
ATOM 842 C C . ASP A 1 105 ? 15.745 -11.094 -16.385 1.00 87.31 105 ASP A C 1
ATOM 844 O O . ASP A 1 105 ? 15.099 -10.952 -17.424 1.00 87.31 105 ASP A O 1
ATOM 848 N N . VAL A 1 106 ? 16.400 -12.230 -16.118 1.00 89.25 106 VAL A N 1
ATOM 849 C CA . VAL A 1 106 ? 16.407 -13.380 -17.040 1.00 89.25 106 VAL A CA 1
ATOM 850 C C . VAL A 1 106 ? 14.980 -13.829 -17.364 1.00 89.25 106 VAL A C 1
ATOM 852 O O . VAL A 1 106 ? 14.663 -14.120 -18.516 1.00 89.25 106 VAL A O 1
ATOM 855 N N . VAL A 1 107 ? 14.095 -13.835 -16.372 1.00 88.94 107 VAL A N 1
ATOM 856 C CA . VAL A 1 107 ? 12.684 -14.196 -16.531 1.00 88.94 107 VAL A CA 1
ATOM 857 C C . VAL A 1 107 ? 11.903 -13.132 -17.330 1.00 88.94 107 VAL A C 1
ATOM 859 O O . VAL A 1 107 ? 11.081 -13.482 -18.176 1.00 88.94 107 VAL A O 1
ATOM 862 N N . LEU A 1 108 ? 12.197 -11.842 -17.153 1.00 84.94 108 LEU A N 1
ATOM 863 C CA . LEU A 1 108 ? 11.586 -10.743 -17.919 1.00 84.94 108 LEU A CA 1
ATOM 864 C C . LEU A 1 108 ? 12.152 -10.583 -19.341 1.00 84.94 108 LEU A C 1
ATOM 866 O O . LEU A 1 108 ? 11.554 -9.878 -20.159 1.00 84.94 108 LEU A O 1
ATOM 870 N N . SER A 1 109 ? 13.257 -11.261 -19.668 1.00 86.88 109 SER A N 1
ATOM 871 C CA . SER A 1 109 ? 13.790 -11.326 -21.035 1.00 86.88 109 SER A CA 1
ATOM 872 C C . SER A 1 109 ? 12.853 -12.066 -22.001 1.00 86.88 109 SER A C 1
ATOM 874 O O . SER A 1 109 ? 12.887 -11.823 -23.210 1.00 86.88 109 SER A O 1
ATOM 876 N N . PHE A 1 110 ? 11.977 -12.934 -21.477 1.00 91.56 110 PHE A N 1
ATOM 877 C CA . PHE A 1 110 ? 11.000 -13.659 -22.279 1.00 91.56 110 PHE A CA 1
ATOM 878 C C . PHE A 1 110 ? 9.833 -12.739 -22.689 1.00 91.56 110 PHE A C 1
ATOM 880 O O . PHE A 1 110 ? 9.121 -12.216 -21.824 1.00 91.56 110 PHE A O 1
ATOM 887 N N . PRO A 1 111 ? 9.557 -12.584 -24.000 1.00 86.75 111 PRO A N 1
ATOM 888 C CA . PRO A 1 111 ? 8.563 -11.628 -24.498 1.00 86.75 111 PRO A CA 1
ATOM 889 C C . PRO A 1 111 ? 7.137 -11.941 -24.028 1.00 86.75 111 PRO A C 1
ATOM 891 O O . PRO A 1 111 ? 6.352 -11.027 -23.793 1.00 86.75 111 PRO A O 1
ATOM 894 N N . MET A 1 112 ? 6.815 -13.222 -23.827 1.00 85.31 112 MET A N 1
ATOM 895 C CA . MET A 1 112 ? 5.508 -13.659 -23.330 1.00 85.31 112 MET A CA 1
ATOM 896 C C . MET A 1 112 ? 5.232 -13.155 -21.907 1.00 85.31 112 MET A C 1
ATOM 898 O O . MET A 1 112 ? 4.157 -12.632 -21.636 1.00 85.31 112 MET A O 1
ATOM 902 N N . LEU A 1 113 ? 6.201 -13.275 -20.995 1.00 82.44 113 LEU A N 1
ATOM 903 C CA . LEU A 1 113 ? 5.998 -12.876 -19.603 1.00 82.44 113 LEU A CA 1
ATOM 904 C C . LEU A 1 113 ? 6.020 -11.355 -19.434 1.00 82.44 113 LEU A C 1
ATOM 906 O O . LEU A 1 113 ? 5.261 -10.808 -18.635 1.00 82.44 113 LEU A O 1
ATOM 910 N N . LYS A 1 114 ? 6.836 -10.666 -20.237 1.00 82.94 114 LYS A N 1
ATOM 911 C CA . LYS A 1 114 ? 6.817 -9.205 -20.314 1.00 82.94 114 LYS A CA 1
ATOM 912 C C . LYS A 1 114 ? 5.446 -8.682 -20.751 1.00 82.94 114 LYS A C 1
ATOM 914 O O . LYS A 1 114 ? 4.978 -7.714 -20.165 1.00 82.94 114 LYS A O 1
ATOM 919 N N . ALA A 1 115 ? 4.797 -9.329 -21.721 1.00 82.56 115 ALA A N 1
ATOM 920 C CA . ALA A 1 115 ? 3.451 -8.958 -22.157 1.00 82.56 115 ALA A CA 1
ATOM 921 C C . ALA A 1 115 ? 2.411 -9.118 -21.034 1.00 82.56 115 ALA A C 1
ATOM 923 O O . ALA A 1 115 ? 1.619 -8.208 -20.805 1.00 82.56 115 ALA A O 1
ATOM 924 N N . ILE A 1 116 ? 2.469 -10.222 -20.276 1.00 85.25 116 ILE A N 1
ATOM 925 C CA . ILE A 1 116 ? 1.590 -10.447 -19.114 1.00 85.25 116 ILE A CA 1
ATOM 926 C C . ILE A 1 116 ? 1.780 -9.343 -18.064 1.00 85.25 116 ILE A C 1
ATOM 928 O O . ILE A 1 116 ? 0.808 -8.780 -17.568 1.00 85.25 116 ILE A O 1
ATOM 932 N N . LEU A 1 117 ? 3.029 -8.995 -17.743 1.00 81.38 117 LEU A N 1
ATOM 933 C CA . LEU A 1 117 ? 3.315 -7.928 -16.783 1.00 81.38 117 LEU A CA 1
ATOM 934 C C . LEU A 1 117 ? 2.879 -6.551 -17.308 1.00 81.38 117 LEU A C 1
ATOM 936 O O . LEU A 1 117 ? 2.402 -5.724 -16.535 1.00 81.38 117 LEU A O 1
ATOM 940 N N . GLN A 1 118 ? 3.036 -6.308 -18.611 1.00 80.88 118 GLN A N 1
ATOM 941 C CA . GLN A 1 118 ? 2.657 -5.053 -19.253 1.00 80.88 118 GLN A CA 1
ATOM 942 C C . GLN A 1 118 ? 1.140 -4.828 -19.245 1.00 80.88 118 GLN A C 1
ATOM 944 O O . GLN A 1 118 ? 0.717 -3.694 -19.044 1.00 80.88 118 GLN A O 1
ATOM 949 N N . SER A 1 119 ? 0.332 -5.882 -19.395 1.00 81.56 119 SER A N 1
ATOM 950 C CA . SER A 1 119 ? -1.132 -5.793 -19.247 1.00 81.56 119 SER A CA 1
ATOM 951 C C . SER A 1 119 ? -1.514 -5.261 -17.856 1.00 81.56 119 SER A C 1
ATOM 953 O O . SER A 1 119 ? -2.285 -4.310 -17.734 1.00 81.56 119 SER A O 1
ATOM 955 N N . VAL A 1 120 ? -0.858 -5.750 -16.797 1.00 79.50 120 VAL A N 1
ATOM 956 C CA . VAL A 1 120 ? -1.106 -5.266 -15.428 1.00 79.50 120 VAL A CA 1
ATOM 957 C C . VAL A 1 120 ? -0.593 -3.833 -15.214 1.00 79.50 120 VAL A C 1
ATOM 959 O O . VAL A 1 120 ? -1.234 -3.043 -14.518 1.00 79.50 120 VAL A O 1
ATOM 962 N N . THR A 1 121 ? 0.556 -3.459 -15.791 1.00 82.50 121 THR A N 1
ATOM 963 C CA . THR A 1 121 ? 1.159 -2.130 -15.566 1.00 82.50 121 THR A CA 1
ATOM 964 C C . THR A 1 121 ? 0.599 -1.024 -16.454 1.00 82.50 121 THR A C 1
ATOM 966 O O . THR A 1 121 ? 0.767 0.147 -16.107 1.00 82.50 121 THR A O 1
ATOM 969 N N . HIS A 1 122 ? -0.116 -1.354 -17.533 1.00 81.19 122 HIS A N 1
ATOM 970 C CA . HIS A 1 122 ? -0.736 -0.368 -18.422 1.00 81.19 122 HIS A CA 1
ATOM 971 C C . HIS A 1 122 ? -1.680 0.589 -17.669 1.00 81.19 122 HIS A C 1
ATOM 973 O O . HIS A 1 122 ? -1.757 1.773 -17.984 1.00 81.19 122 HIS A O 1
ATOM 979 N N . ASN A 1 123 ? -2.312 0.108 -16.592 1.00 77.81 123 ASN A N 1
ATOM 980 C CA . ASN A 1 123 ? -3.312 0.852 -15.813 1.00 77.81 123 ASN A CA 1
ATOM 981 C C . ASN A 1 123 ? -2.866 1.173 -14.397 1.00 77.81 123 ASN A C 1
ATOM 983 O O . ASN A 1 123 ? -3.690 1.457 -13.521 1.00 77.81 123 ASN A O 1
ATOM 987 N N . LEU A 1 124 ? -1.553 1.155 -14.160 1.00 83.94 124 LEU A N 1
ATOM 988 C CA . LEU A 1 124 ? -1.000 1.377 -12.832 1.00 83.94 124 LEU A CA 1
ATOM 989 C C . LEU A 1 124 ? -1.446 2.726 -12.243 1.00 83.94 124 LEU A C 1
ATOM 991 O O . LEU A 1 124 ? -1.612 2.838 -11.034 1.00 83.94 124 LEU A O 1
ATOM 995 N N . GLN A 1 125 ? -1.721 3.729 -13.083 1.00 83.44 125 GLN A N 1
ATOM 996 C CA . GLN A 1 125 ? -2.257 5.018 -12.641 1.00 83.44 125 GLN A CA 1
ATOM 997 C C . GLN A 1 125 ? -3.630 4.890 -11.959 1.00 83.44 125 GLN A C 1
ATOM 999 O O . GLN A 1 125 ? -3.844 5.487 -10.902 1.00 83.44 125 GLN A O 1
ATOM 1004 N N . GLN A 1 126 ? -4.549 4.106 -12.529 1.00 84.56 126 GLN A N 1
ATOM 1005 C CA . GLN A 1 126 ? -5.858 3.861 -11.918 1.00 84.56 126 GLN A CA 1
ATOM 1006 C C . GLN A 1 126 ? -5.705 3.017 -10.650 1.00 84.56 126 GLN A C 1
ATOM 1008 O O . GLN A 1 126 ? -6.314 3.327 -9.625 1.00 84.56 126 GLN A O 1
ATOM 1013 N N . LEU A 1 127 ? -4.811 2.020 -10.677 1.00 85.56 127 LEU A N 1
ATOM 1014 C CA . LEU A 1 127 ? -4.509 1.206 -9.502 1.00 85.56 127 LEU A CA 1
ATOM 1015 C C . LEU A 1 127 ? -3.995 2.069 -8.338 1.00 85.56 127 LEU A C 1
ATOM 1017 O O . LEU A 1 127 ? -4.510 1.961 -7.228 1.00 85.56 127 LEU A O 1
ATOM 1021 N N . ILE A 1 128 ? -3.049 2.979 -8.582 1.00 87.56 128 ILE A N 1
ATOM 1022 C CA . ILE A 1 128 ? -2.516 3.880 -7.548 1.00 87.56 128 ILE A CA 1
ATOM 1023 C C . ILE A 1 128 ? -3.630 4.746 -6.949 1.00 87.56 128 ILE A C 1
ATOM 1025 O O . ILE A 1 128 ? -3.693 4.887 -5.727 1.00 87.56 128 ILE A O 1
ATOM 1029 N N . LEU A 1 129 ? -4.532 5.287 -7.776 1.00 85.75 129 LEU A N 1
ATOM 1030 C CA . LEU A 1 129 ? -5.658 6.093 -7.299 1.00 85.75 129 LEU A CA 1
ATOM 1031 C C . LEU A 1 129 ? -6.590 5.280 -6.385 1.00 85.75 129 LEU A C 1
ATOM 1033 O O . LEU A 1 129 ? -6.978 5.759 -5.318 1.00 85.75 129 LEU A O 1
ATOM 1037 N N . THR A 1 130 ? -6.901 4.036 -6.765 1.00 88.19 130 THR A N 1
ATOM 1038 C CA . THR A 1 130 ? -7.734 3.145 -5.940 1.00 88.19 130 THR A CA 1
ATOM 1039 C C . THR A 1 130 ? -7.050 2.760 -4.630 1.00 88.19 130 THR A C 1
ATOM 1041 O O . THR A 1 130 ? -7.689 2.819 -3.584 1.00 88.19 130 THR A O 1
ATOM 1044 N N . ILE A 1 131 ? -5.745 2.466 -4.638 1.00 89.31 131 ILE A N 1
ATOM 1045 C CA . ILE A 1 131 ? -4.974 2.203 -3.412 1.00 89.31 131 ILE A CA 1
ATOM 1046 C C . ILE A 1 131 ? -5.025 3.421 -2.483 1.00 89.31 131 ILE A C 1
ATOM 1048 O O . ILE A 1 131 ? -5.218 3.269 -1.278 1.00 89.31 131 ILE A O 1
ATOM 1052 N N . MET A 1 132 ? -4.909 4.633 -3.033 1.00 90.81 132 MET A N 1
ATOM 1053 C CA . MET A 1 132 ? -5.030 5.871 -2.260 1.00 90.81 132 MET A CA 1
ATOM 1054 C C . MET A 1 132 ? -6.409 5.982 -1.592 1.00 90.81 132 MET A C 1
ATOM 1056 O O . MET A 1 132 ? -6.499 6.259 -0.396 1.00 90.81 132 MET A O 1
ATOM 1060 N N . MET A 1 133 ? -7.481 5.673 -2.328 1.00 89.50 133 MET A N 1
ATOM 1061 C CA . MET A 1 133 ? -8.841 5.627 -1.783 1.00 89.50 133 MET A CA 1
ATOM 1062 C C . MET A 1 133 ? -8.983 4.577 -0.667 1.00 89.50 133 MET A C 1
ATOM 1064 O O . MET A 1 133 ? -9.544 4.891 0.383 1.00 89.50 133 MET A O 1
ATOM 1068 N N . VAL A 1 134 ? -8.441 3.365 -0.852 1.00 89.94 134 VAL A N 1
ATOM 1069 C CA . VAL A 1 134 ? -8.448 2.307 0.178 1.00 89.94 134 VAL A CA 1
ATOM 1070 C C . VAL A 1 134 ? -7.767 2.795 1.449 1.00 89.94 134 VAL A C 1
ATOM 1072 O O . VAL A 1 134 ? -8.334 2.666 2.530 1.00 89.94 134 VAL A O 1
ATOM 1075 N N . LEU A 1 135 ? -6.577 3.387 1.332 1.00 92.50 135 LEU A N 1
ATOM 1076 C CA . LEU A 1 135 ? -5.823 3.871 2.488 1.00 92.50 135 LEU A CA 1
ATOM 1077 C C . LEU A 1 135 ? -6.603 4.931 3.273 1.00 92.50 135 LEU A C 1
ATOM 1079 O O . LEU A 1 135 ? -6.625 4.873 4.502 1.00 92.50 135 LEU A O 1
ATOM 1083 N N . VAL A 1 136 ? -7.279 5.857 2.586 1.00 93.31 136 VAL A N 1
ATOM 1084 C CA . VAL A 1 136 ? -8.115 6.881 3.233 1.00 93.31 136 VAL A CA 1
ATOM 1085 C C . VAL A 1 136 ? -9.306 6.251 3.957 1.00 93.31 136 VAL A C 1
ATOM 1087 O O . VAL A 1 136 ? -9.547 6.573 5.120 1.00 93.31 136 VAL A O 1
ATOM 1090 N N . VAL A 1 137 ? -10.029 5.331 3.312 1.00 92.69 137 VAL A N 1
ATOM 1091 C CA . VAL A 1 137 ? -11.179 4.647 3.927 1.00 92.69 137 VAL A CA 1
ATOM 1092 C C . VAL A 1 137 ? -10.736 3.842 5.148 1.00 92.69 137 VAL A C 1
ATOM 1094 O O . VAL A 1 137 ? -11.280 4.030 6.235 1.00 92.69 137 VAL A O 1
ATOM 1097 N N . VAL A 1 138 ? -9.702 3.007 5.007 1.00 93.31 138 VAL A N 1
ATOM 1098 C CA . VAL A 1 138 ? -9.148 2.210 6.111 1.00 93.31 138 VAL A CA 1
ATOM 1099 C C . VAL A 1 138 ? -8.707 3.119 7.258 1.00 93.31 138 VAL A C 1
ATOM 1101 O O . VAL A 1 138 ? -9.013 2.825 8.412 1.00 93.31 138 VAL A O 1
ATOM 1104 N N . TYR A 1 139 ? -8.061 4.253 6.974 1.00 94.69 139 TYR A N 1
ATOM 1105 C CA . TYR A 1 139 ? -7.657 5.217 7.998 1.00 94.69 139 TYR A CA 1
ATOM 1106 C C . TYR A 1 139 ? -8.849 5.782 8.786 1.00 94.69 139 TYR A C 1
ATOM 1108 O O . TYR A 1 139 ? -8.800 5.805 10.016 1.00 94.69 139 TYR A O 1
ATOM 1116 N N . LEU A 1 140 ? -9.939 6.174 8.112 1.00 94.69 140 LEU A N 1
ATOM 1117 C CA . LEU A 1 140 ? -11.161 6.649 8.777 1.00 94.69 140 LEU A CA 1
ATOM 1118 C C . LEU A 1 140 ? -11.752 5.579 9.705 1.00 94.69 140 LEU A C 1
ATOM 1120 O O . LEU A 1 140 ? -12.056 5.871 10.863 1.00 94.69 140 LEU A O 1
ATOM 1124 N N . TYR A 1 141 ? -11.838 4.335 9.229 1.00 94.12 141 TYR A N 1
ATOM 1125 C CA . TYR A 1 141 ? -12.268 3.193 10.041 1.00 94.12 141 TYR A CA 1
ATOM 1126 C C . TYR A 1 141 ? -11.349 2.982 11.253 1.00 94.12 141 TYR A C 1
ATOM 1128 O O . TYR A 1 141 ? -11.825 2.853 12.379 1.00 94.12 141 TYR A O 1
ATOM 1136 N N . THR A 1 142 ? -10.032 3.090 11.057 1.00 93.56 142 THR A N 1
ATOM 1137 C CA . THR A 1 142 ? -9.044 2.976 12.140 1.00 93.56 142 THR A CA 1
ATOM 1138 C C . THR A 1 142 ? -9.242 4.048 13.218 1.00 93.56 142 THR A C 1
ATOM 1140 O O . THR A 1 142 ? -9.158 3.752 14.409 1.00 93.56 142 THR A O 1
ATOM 1143 N N . VAL A 1 143 ? -9.510 5.300 12.828 1.00 94.69 143 VAL A N 1
ATOM 1144 C CA . VAL A 1 143 ? -9.768 6.406 13.768 1.00 94.69 143 VAL A CA 1
ATOM 1145 C C . VAL A 1 143 ? -11.025 6.122 14.589 1.00 94.69 143 VAL A C 1
ATOM 1147 O O . VAL A 1 143 ? -11.013 6.310 15.807 1.00 94.69 143 VAL A O 1
ATOM 1150 N N . ILE A 1 144 ? -12.092 5.644 13.946 1.00 93.50 144 ILE A N 1
ATOM 1151 C CA . ILE A 1 144 ? -13.345 5.282 14.622 1.00 93.50 144 ILE A CA 1
ATOM 1152 C C . ILE A 1 144 ? -13.095 4.135 15.614 1.00 93.50 144 ILE A C 1
ATOM 1154 O O . ILE A 1 144 ? -13.461 4.249 16.785 1.00 93.50 144 ILE A O 1
ATOM 1158 N N . ALA A 1 145 ? -12.396 3.078 15.191 1.00 92.12 145 ALA A N 1
ATOM 1159 C CA . ALA A 1 145 ? -12.026 1.954 16.048 1.00 92.12 145 ALA A CA 1
ATOM 1160 C C . ALA A 1 145 ? -11.166 2.362 17.245 1.00 92.12 145 ALA A C 1
ATOM 1162 O O . ALA A 1 145 ? -11.445 1.957 18.373 1.00 92.12 145 ALA A O 1
ATOM 1163 N N . PHE A 1 146 ? -10.158 3.205 17.024 1.00 92.12 146 PHE A N 1
ATOM 1164 C CA . PHE A 1 146 ? -9.255 3.655 18.079 1.00 92.12 146 PHE A CA 1
ATOM 1165 C C . PHE A 1 1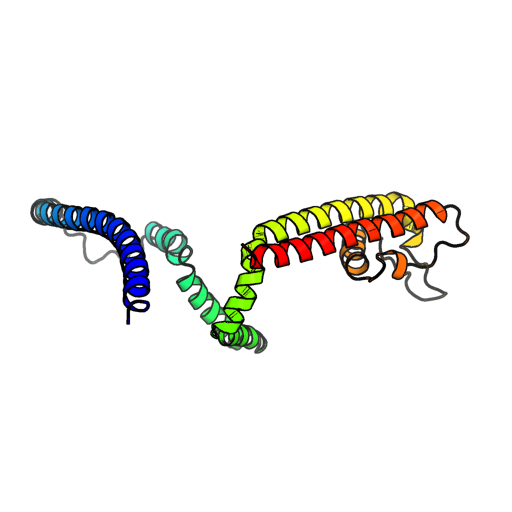46 ? -9.959 4.517 19.137 1.00 92.12 146 PHE A C 1
ATOM 1167 O O . PHE A 1 146 ? -9.608 4.441 20.312 1.00 92.12 146 PHE A O 1
ATOM 1174 N N . ASN A 1 147 ? -10.951 5.323 18.741 1.00 91.88 147 ASN A N 1
ATOM 1175 C CA . ASN A 1 147 ? -11.681 6.188 19.672 1.00 91.88 147 ASN A CA 1
ATOM 1176 C C . ASN A 1 147 ? -12.795 5.448 20.426 1.00 91.88 147 ASN A C 1
ATOM 1178 O O . ASN A 1 147 ? -12.923 5.631 21.634 1.00 91.88 147 ASN A O 1
ATOM 1182 N N . PHE A 1 148 ? -13.589 4.618 19.740 1.00 89.25 148 PHE A N 1
ATOM 1183 C CA . PHE A 1 148 ? -14.798 4.018 20.323 1.00 89.25 148 PHE A CA 1
ATOM 1184 C C . PHE A 1 148 ? -14.634 2.550 20.723 1.00 89.25 148 PHE A C 1
ATOM 1186 O O . PHE A 1 148 ? -15.173 2.123 21.741 1.00 89.25 148 PHE A O 1
ATOM 1193 N N . PHE A 1 149 ? -13.873 1.772 19.954 1.00 87.50 149 PHE A N 1
ATOM 1194 C CA . PHE A 1 149 ? -13.794 0.316 20.100 1.00 87.50 149 PHE A CA 1
ATOM 1195 C C . PHE A 1 149 ? -12.474 -0.168 20.711 1.00 87.50 149 PHE A C 1
ATOM 1197 O O . PHE A 1 149 ? -12.211 -1.367 20.720 1.00 87.50 149 PHE A O 1
ATOM 1204 N N . ARG A 1 150 ? -11.655 0.734 21.274 1.00 86.75 150 ARG A N 1
ATOM 1205 C CA . ARG A 1 150 ? -10.311 0.433 21.804 1.00 86.75 150 ARG A CA 1
ATOM 1206 C C . ARG A 1 150 ? -10.262 -0.780 22.737 1.00 86.75 150 ARG A C 1
ATOM 1208 O O . ARG A 1 150 ? -9.297 -1.534 22.679 1.00 86.75 150 ARG A O 1
ATOM 1215 N N . LYS A 1 151 ? -11.299 -0.971 23.560 1.00 83.94 151 LYS A N 1
ATOM 1216 C CA . LYS A 1 151 ? -11.397 -2.086 24.514 1.00 83.94 151 LYS A CA 1
ATOM 1217 C C . LYS A 1 151 ? -11.420 -3.470 23.855 1.00 83.94 151 LYS A C 1
ATOM 1219 O O . LYS A 1 151 ? -10.941 -4.414 24.451 1.00 83.94 151 LYS A O 1
ATOM 1224 N N . PHE A 1 152 ? -11.910 -3.585 22.620 1.00 83.69 152 PHE A N 1
ATOM 1225 C CA . PHE A 1 152 ? -12.001 -4.866 21.910 1.00 83.69 152 PHE A CA 1
ATOM 1226 C C . PHE A 1 152 ? -10.712 -5.250 21.170 1.00 83.69 152 PHE A C 1
ATOM 1228 O O . PHE A 1 152 ? -10.546 -6.393 20.764 1.00 83.69 152 PHE A O 1
ATOM 1235 N N . PHE A 1 153 ? -9.809 -4.290 20.953 1.00 83.94 153 PHE A N 1
ATOM 1236 C CA . PHE A 1 153 ? -8.526 -4.501 20.266 1.00 83.94 153 PHE A CA 1
ATOM 1237 C C . PHE A 1 153 ? -7.356 -4.712 21.236 1.00 83.94 153 PHE A C 1
ATOM 1239 O O . PHE A 1 153 ? -6.196 -4.784 20.818 1.00 83.94 153 PHE A O 1
ATOM 1246 N N . VAL A 1 154 ? -7.651 -4.722 22.532 1.00 81.56 154 VAL A N 1
ATOM 1247 C CA . VAL A 1 154 ? -6.705 -4.994 23.605 1.00 81.56 154 VAL A CA 1
ATOM 1248 C C . VAL A 1 154 ? -7.265 -6.192 24.347 1.00 81.56 154 VAL A C 1
ATOM 1250 O O . VAL A 1 154 ? -8.173 -6.037 25.155 1.00 81.56 154 VAL A O 1
ATOM 1253 N N . GLN A 1 155 ? -6.759 -7.376 24.020 1.00 72.75 155 GLN A N 1
ATOM 1254 C CA . GLN A 1 155 ? -7.127 -8.587 24.739 1.00 72.75 155 GLN A CA 1
ATOM 1255 C C . GLN A 1 155 ? -6.269 -8.650 26.002 1.00 72.75 155 GLN A C 1
ATOM 1257 O O . GLN A 1 155 ? -5.036 -8.582 25.935 1.00 72.75 155 GLN A O 1
ATOM 1262 N N . GLU A 1 156 ? -6.918 -8.694 27.163 1.00 64.50 156 GLU A N 1
ATOM 1263 C CA . GLU A 1 156 ? -6.229 -8.975 28.419 1.00 64.50 156 GLU A CA 1
ATOM 1264 C C . GLU A 1 156 ? -5.827 -10.452 28.387 1.00 64.50 156 GLU A C 1
ATOM 1266 O O . GLU A 1 156 ? -6.684 -11.320 28.259 1.00 64.50 156 GLU A O 1
ATOM 1271 N N . GLY A 1 157 ? -4.520 -10.730 28.391 1.00 58.75 157 GLY A N 1
ATOM 1272 C CA . GLY A 1 157 ? -4.023 -12.105 28.386 1.00 58.75 157 GLY A CA 1
ATOM 1273 C C . GLY A 1 157 ? -4.485 -12.841 29.643 1.00 58.75 157 GLY A C 1
ATOM 1274 O O . GLY A 1 157 ? -4.514 -12.249 30.724 1.00 58.75 157 GLY A O 1
ATOM 1275 N N . GLU A 1 158 ? -4.847 -14.118 29.503 1.00 57.59 158 GLU A N 1
ATOM 1276 C CA . GLU A 1 158 ? -5.105 -14.986 30.656 1.00 57.59 158 GLU A CA 1
ATOM 1277 C C . GLU A 1 158 ? -3.840 -15.116 31.526 1.00 57.59 158 GLU A C 1
ATOM 1279 O O . GLU A 1 158 ? -2.709 -15.050 31.039 1.00 57.59 158 GLU A O 1
ATOM 1284 N N . ASP A 1 159 ? -4.067 -15.270 32.833 1.00 52.69 159 ASP A N 1
ATOM 1285 C CA . ASP A 1 159 ? -3.107 -15.339 33.942 1.00 52.69 159 ASP A CA 1
ATOM 1286 C C . ASP A 1 159 ? -1.651 -15.717 33.567 1.00 52.69 159 ASP A C 1
ATOM 1288 O O . ASP A 1 159 ? -1.237 -16.874 33.653 1.00 52.69 159 ASP A O 1
ATOM 1292 N N . GLY A 1 160 ? -0.831 -14.708 33.237 1.00 59.00 160 GLY A N 1
ATOM 1293 C CA . GLY A 1 160 ? 0.627 -14.831 33.089 1.00 59.00 160 GLY A CA 1
ATOM 1294 C C . GLY A 1 160 ? 1.206 -14.547 31.698 1.00 59.00 160 GLY A C 1
ATOM 1295 O O . GLY A 1 160 ? 2.430 -14.441 31.591 1.00 59.00 160 GLY A O 1
ATOM 1296 N N . GLU A 1 161 ? 0.381 -14.374 30.661 1.00 67.81 161 GLU A N 1
ATOM 1297 C CA . GLU A 1 161 ? 0.829 -13.944 29.324 1.00 67.81 161 GLU A CA 1
ATOM 1298 C C . GLU A 1 161 ? 0.731 -12.422 29.123 1.00 67.81 161 GLU A C 1
ATOM 1300 O O . GLU A 1 161 ? -0.103 -11.736 29.718 1.00 67.81 161 GLU A O 1
ATOM 1305 N N . GLU A 1 162 ? 1.617 -11.861 28.288 1.00 65.62 162 GLU A N 1
ATOM 1306 C CA . GLU A 1 162 ? 1.538 -10.439 27.947 1.00 65.62 162 GLU A CA 1
ATOM 1307 C C . GLU A 1 162 ? 0.242 -10.151 27.166 1.00 65.62 162 GLU A C 1
ATOM 1309 O O . GLU A 1 162 ? -0.067 -10.869 26.215 1.00 65.62 162 GLU A O 1
ATOM 1314 N N . PRO A 1 163 ? -0.512 -9.091 27.518 1.00 69.81 163 PRO A N 1
ATOM 1315 C CA . PRO A 1 163 ? -1.765 -8.768 26.844 1.00 69.81 163 PRO A CA 1
ATOM 1316 C C . PRO A 1 163 ? -1.531 -8.466 25.360 1.00 69.81 163 PRO A C 1
ATOM 1318 O O . PRO A 1 163 ? -0.641 -7.681 25.011 1.00 69.81 163 PRO A O 1
ATOM 1321 N N . ASP A 1 164 ? -2.367 -9.024 24.484 1.00 74.44 164 ASP A N 1
ATOM 1322 C CA . ASP A 1 164 ? -2.264 -8.806 23.044 1.00 74.44 164 ASP A CA 1
ATOM 1323 C C . ASP A 1 164 ? -2.869 -7.448 22.663 1.00 74.44 164 ASP A C 1
ATOM 1325 O O . ASP A 1 164 ? -4.084 -7.245 22.559 1.00 74.44 164 ASP A O 1
ATOM 1329 N N . ARG A 1 165 ? -1.986 -6.460 22.496 1.00 80.56 165 ARG A N 1
ATOM 1330 C CA . ARG A 1 165 ? -2.352 -5.063 22.233 1.00 80.56 165 ARG A CA 1
ATOM 1331 C C . ARG A 1 165 ? -2.239 -4.727 20.749 1.00 80.56 165 ARG A C 1
ATOM 1333 O O . ARG A 1 165 ? -1.274 -4.078 20.325 1.00 80.56 165 ARG A O 1
ATOM 1340 N N . LYS A 1 166 ? -3.265 -5.060 19.962 1.00 82.12 166 LYS A N 1
ATOM 1341 C CA . LYS A 1 166 ? -3.314 -4.724 18.524 1.00 82.12 166 LYS A CA 1
ATOM 1342 C C . LYS A 1 166 ? -3.436 -3.215 18.269 1.00 82.12 166 LYS A C 1
ATOM 1344 O O . LYS A 1 166 ? -2.781 -2.689 17.371 1.00 82.12 166 LYS A O 1
ATOM 1349 N N . CYS A 1 167 ? -4.193 -2.489 19.098 1.00 86.25 167 CYS A N 1
ATOM 1350 C CA . CYS A 1 167 ? -4.400 -1.035 18.966 1.00 86.25 167 CYS A CA 1
ATOM 1351 C C . CYS A 1 167 ? -3.924 -0.234 20.196 1.00 86.25 167 CYS A C 1
ATOM 1353 O O . CYS A 1 167 ? -4.706 0.457 20.850 1.00 86.25 167 CYS A O 1
ATOM 1355 N N . HIS A 1 168 ? -2.622 -0.287 20.510 1.00 85.50 168 HIS A N 1
ATOM 1356 C CA . HIS A 1 168 ? -2.022 0.583 21.539 1.00 85.50 168 HIS A CA 1
ATOM 1357 C C . HIS A 1 168 ? -1.671 1.981 20.999 1.00 85.50 168 HIS A C 1
ATOM 1359 O O . HIS A 1 168 ? -1.979 2.984 21.641 1.00 85.50 168 HIS A O 1
ATOM 1365 N N . ASN A 1 169 ? -1.072 2.028 19.805 1.00 89.69 169 ASN A N 1
ATOM 1366 C CA . ASN A 1 169 ? -0.703 3.233 19.069 1.00 89.69 169 ASN A CA 1
ATOM 1367 C C . ASN A 1 169 ? -1.546 3.353 17.798 1.00 89.69 169 ASN A C 1
ATOM 1369 O O . ASN A 1 169 ? -1.923 2.347 17.194 1.00 89.69 169 ASN A O 1
ATOM 1373 N N . MET A 1 170 ? -1.771 4.587 17.342 1.00 89.25 170 MET A N 1
ATOM 1374 C CA . MET A 1 170 ? -2.546 4.856 16.127 1.00 89.25 170 MET A CA 1
ATOM 1375 C C . MET A 1 170 ? -1.932 4.187 14.887 1.00 89.25 170 MET A C 1
ATOM 1377 O O . MET A 1 170 ? -2.651 3.594 14.089 1.00 89.25 170 MET A O 1
ATOM 1381 N N . LEU A 1 171 ? -0.598 4.211 14.762 1.00 91.31 171 LEU A N 1
ATOM 1382 C CA . LEU A 1 171 ? 0.113 3.575 13.650 1.00 91.31 171 LEU A CA 1
ATOM 1383 C C . LEU A 1 171 ? -0.042 2.048 13.663 1.00 91.31 171 LEU A C 1
ATOM 1385 O O . LEU A 1 171 ? -0.334 1.456 12.630 1.00 91.31 171 LEU A O 1
ATOM 1389 N N . THR A 1 172 ? 0.119 1.410 14.824 1.00 90.94 172 THR A N 1
ATOM 1390 C CA . THR A 1 172 ? -0.041 -0.047 14.953 1.00 90.94 172 THR A CA 1
ATOM 1391 C C . THR A 1 172 ? -1.475 -0.466 14.655 1.00 90.94 172 THR A C 1
ATOM 1393 O O . THR A 1 172 ? -1.685 -1.434 13.931 1.00 90.94 172 THR A O 1
ATOM 1396 N N . CYS A 1 173 ? -2.455 0.313 15.124 1.00 92.38 173 CYS A N 1
ATOM 1397 C CA . CYS A 1 173 ? -3.862 0.066 14.834 1.00 92.38 173 CYS A CA 1
ATOM 1398 C C . CYS A 1 173 ? -4.161 0.177 13.331 1.00 92.38 173 CYS A C 1
ATOM 1400 O O . CYS A 1 173 ? -4.867 -0.670 12.785 1.00 92.38 173 CYS A O 1
ATOM 1402 N N . PHE A 1 174 ? -3.576 1.171 12.652 1.00 93.75 174 PHE A N 1
ATOM 1403 C CA . PHE A 1 174 ? -3.713 1.352 11.204 1.00 93.75 174 PHE A CA 1
ATOM 1404 C C . PHE A 1 174 ? -3.089 0.198 10.422 1.00 93.75 174 PHE A C 1
ATOM 1406 O O . PHE A 1 174 ? -3.733 -0.368 9.542 1.00 93.75 174 PHE A O 1
ATOM 1413 N N . ILE A 1 175 ? -1.861 -0.195 10.775 1.00 93.12 175 ILE A N 1
ATOM 1414 C CA . ILE A 1 175 ? -1.186 -1.341 10.157 1.00 93.12 175 ILE A CA 1
ATOM 1415 C C . ILE A 1 175 ? -2.016 -2.612 10.355 1.00 93.12 175 ILE A C 1
ATOM 1417 O O . ILE A 1 175 ? -2.175 -3.374 9.407 1.00 93.12 175 ILE A O 1
ATOM 1421 N N . TYR A 1 176 ? -2.584 -2.821 11.545 1.00 91.75 176 TYR A N 1
ATOM 1422 C CA . TYR A 1 176 ? -3.442 -3.969 11.822 1.00 91.75 176 TYR A CA 1
ATOM 1423 C C . TYR A 1 176 ? -4.719 -3.961 10.965 1.00 91.75 176 TYR A C 1
ATOM 1425 O O . TYR A 1 176 ? -5.007 -4.956 10.307 1.00 91.75 176 TYR A O 1
ATOM 1433 N N . HIS A 1 177 ? -5.432 -2.832 10.877 1.00 90.94 177 HIS A N 1
ATOM 1434 C CA . HIS A 1 177 ? -6.629 -2.710 10.031 1.00 90.94 177 HIS A CA 1
ATOM 1435 C C . HIS A 1 177 ? -6.320 -2.905 8.542 1.00 90.94 177 HIS A C 1
ATOM 1437 O O . HIS A 1 177 ? -7.081 -3.558 7.832 1.00 90.94 177 HIS A O 1
ATOM 1443 N N . PHE A 1 178 ? -5.195 -2.372 8.065 1.00 91.06 178 PHE A N 1
ATOM 1444 C CA . PHE A 1 178 ? -4.771 -2.545 6.681 1.00 91.06 178 PHE A CA 1
ATOM 1445 C C . PHE A 1 178 ? -4.353 -3.991 6.388 1.00 91.06 178 PHE A C 1
ATOM 1447 O O . PHE A 1 178 ? -4.748 -4.560 5.378 1.00 91.06 178 PHE A O 1
ATOM 1454 N N . TYR A 1 179 ? -3.568 -4.607 7.269 1.00 90.50 179 TYR A N 1
ATOM 1455 C CA . TYR A 1 179 ? -3.002 -5.934 7.046 1.00 90.50 179 TYR A CA 1
ATOM 1456 C C . TYR A 1 179 ? -4.011 -7.057 7.289 1.00 90.50 179 TYR A C 1
ATOM 1458 O O . TYR A 1 179 ? -4.182 -7.908 6.419 1.00 90.50 179 TYR A O 1
ATOM 1466 N N . ALA A 1 180 ? -4.659 -7.072 8.458 1.00 89.25 180 ALA A N 1
ATOM 1467 C CA . ALA A 1 180 ? -5.640 -8.091 8.820 1.00 89.25 180 ALA A CA 1
ATOM 1468 C C . ALA A 1 180 ? -6.978 -7.816 8.128 1.00 89.25 180 ALA A C 1
ATOM 1470 O O . ALA A 1 180 ? -7.526 -8.709 7.497 1.00 89.25 180 ALA A O 1
ATOM 1471 N N . GLY A 1 181 ? -7.458 -6.569 8.143 1.00 88.19 181 GLY A N 1
ATOM 1472 C CA . GLY A 1 181 ? -8.766 -6.226 7.583 1.00 88.19 181 GLY A CA 1
ATOM 1473 C C . GLY A 1 181 ? -8.874 -6.399 6.063 1.00 88.19 181 GLY A C 1
ATOM 1474 O O . GLY A 1 181 ? -9.883 -6.909 5.596 1.00 88.19 181 GLY A O 1
ATOM 1475 N N . VAL A 1 182 ? -7.854 -6.022 5.278 1.00 86.19 182 VAL A N 1
ATOM 1476 C CA . VAL A 1 182 ? -7.893 -6.185 3.804 1.00 86.19 182 VAL A CA 1
ATOM 1477 C C . VAL A 1 182 ? -7.616 -7.632 3.375 1.00 86.19 182 VAL A C 1
ATOM 1479 O O . VAL A 1 182 ? -7.982 -8.030 2.271 1.00 86.19 182 VAL A O 1
ATOM 1482 N N . ARG A 1 183 ? -6.963 -8.431 4.228 1.00 88.06 183 ARG A N 1
ATOM 1483 C CA . ARG A 1 183 ? -6.624 -9.827 3.919 1.00 88.06 183 ARG A CA 1
ATOM 1484 C C . ARG A 1 183 ? -7.670 -10.827 4.386 1.00 88.06 183 ARG A C 1
ATOM 1486 O O . ARG A 1 183 ? -7.841 -11.853 3.731 1.00 88.06 183 ARG A O 1
ATOM 1493 N N . ALA A 1 184 ? -8.294 -10.579 5.531 1.00 85.75 184 ALA A N 1
ATOM 1494 C CA . ALA A 1 184 ? -9.312 -11.454 6.079 1.00 85.75 184 ALA A CA 1
ATOM 1495 C C . ALA A 1 184 ? -10.510 -11.490 5.125 1.00 85.75 184 ALA A C 1
ATOM 1497 O O . ALA A 1 184 ? -11.015 -10.450 4.699 1.00 85.75 184 ALA A O 1
ATOM 1498 N N . GLY A 1 185 ? -10.937 -12.700 4.764 1.00 78.12 185 GLY A N 1
ATOM 1499 C CA . GLY A 1 185 ? -11.977 -12.920 3.762 1.00 78.12 185 GLY A CA 1
ATOM 1500 C C . GLY A 1 185 ? -13.330 -12.297 4.120 1.00 78.12 185 GLY A C 1
ATOM 1501 O O . GLY A 1 185 ? -14.075 -11.980 3.200 1.00 78.12 185 GLY A O 1
ATOM 1502 N N . GLY A 1 186 ? -13.628 -12.091 5.410 1.00 83.25 186 GLY A N 1
ATOM 1503 C CA . GLY A 1 186 ? -14.813 -11.399 5.935 1.00 83.25 186 GLY A CA 1
ATOM 1504 C C . GLY A 1 186 ? -14.527 -10.032 6.573 1.00 83.25 186 GLY A C 1
ATOM 1505 O O . GLY A 1 186 ? -15.407 -9.444 7.199 1.00 83.25 186 GLY A O 1
ATOM 1506 N N . GLY A 1 187 ? -13.321 -9.481 6.400 1.00 88.62 187 GLY A N 1
ATOM 1507 C CA . GLY A 1 187 ? -12.913 -8.208 7.000 1.00 88.62 187 GLY A CA 1
ATOM 1508 C C . GLY A 1 187 ? -12.395 -8.342 8.437 1.00 88.62 187 GLY A C 1
ATOM 1509 O O . GLY A 1 187 ? -12.027 -9.418 8.895 1.00 88.62 187 GLY A O 1
ATOM 1510 N N . ILE A 1 188 ? -12.326 -7.225 9.166 1.00 88.75 188 ILE A N 1
ATOM 1511 C CA . ILE A 1 188 ? -11.663 -7.180 10.483 1.00 88.75 188 ILE A CA 1
ATOM 1512 C C . ILE A 1 188 ? -12.413 -7.921 11.604 1.00 88.75 188 ILE A C 1
ATOM 1514 O O . ILE A 1 188 ? -11.820 -8.230 12.635 1.00 88.75 188 ILE A O 1
ATOM 1518 N N . GLY A 1 189 ? -13.697 -8.223 11.399 1.00 87.56 189 GLY A N 1
ATOM 1519 C CA . GLY A 1 189 ? -14.515 -8.976 12.350 1.00 87.56 189 GLY A CA 1
ATOM 1520 C C . GLY A 1 189 ? -14.130 -10.454 12.476 1.00 87.56 189 GLY A C 1
ATOM 1521 O O . GLY A 1 189 ? -14.427 -11.044 13.505 1.00 87.56 189 GLY A O 1
ATOM 1522 N N . ASP A 1 190 ? -13.439 -11.032 11.484 1.00 86.88 190 ASP A N 1
ATOM 1523 C CA . ASP A 1 190 ? -13.026 -12.448 11.509 1.00 86.88 190 ASP A CA 1
ATOM 1524 C C . ASP A 1 190 ? -11.843 -12.711 12.456 1.00 86.88 190 ASP A C 1
ATOM 1526 O O . ASP A 1 190 ? -11.676 -13.823 12.947 1.00 86.88 190 ASP A O 1
ATOM 1530 N N . GLU A 1 191 ? -11.004 -11.698 12.689 1.00 85.75 191 GLU A N 1
ATOM 1531 C CA . GLU A 1 191 ? -9.798 -11.812 13.523 1.00 85.75 191 GLU A CA 1
ATOM 1532 C C . GLU A 1 191 ? -10.054 -11.382 14.976 1.00 85.75 191 GLU A C 1
ATOM 1534 O O . GLU A 1 191 ? -9.260 -11.675 15.868 1.00 85.75 191 GLU A O 1
ATOM 1539 N N . LEU A 1 192 ? -11.145 -10.652 15.228 1.00 84.88 192 LEU A N 1
ATOM 1540 C CA . LEU A 1 192 ? -11.501 -10.211 16.572 1.00 84.88 192 LEU A CA 1
ATOM 1541 C C . LEU A 1 192 ? -12.494 -11.160 17.235 1.00 84.88 192 LEU A C 1
ATOM 1543 O O . LEU A 1 192 ? -13.288 -11.835 16.588 1.00 84.88 192 LEU A O 1
ATOM 1547 N N . GLU A 1 193 ? -12.465 -11.160 18.566 1.00 81.94 193 GLU A N 1
ATOM 1548 C CA . GLU A 1 193 ? -13.429 -11.898 19.366 1.00 81.94 193 GLU A CA 1
ATOM 1549 C C . GLU A 1 193 ? -14.858 -11.406 19.108 1.00 81.94 193 GLU A C 1
ATOM 1551 O O . GLU A 1 193 ? -15.106 -10.233 18.799 1.00 81.94 193 GLU A O 1
ATOM 1556 N N . SER A 1 194 ? -15.808 -12.331 19.233 1.00 82.25 194 SER A N 1
ATOM 1557 C CA . SER A 1 194 ? -17.209 -12.051 18.969 1.00 82.25 194 SER A CA 1
ATOM 1558 C C . SER A 1 194 ? -17.748 -10.953 19.899 1.00 82.25 194 SER A C 1
ATOM 1560 O O . SER A 1 194 ? -17.499 -11.005 21.101 1.00 82.25 194 SER A O 1
ATOM 1562 N N . PRO A 1 195 ? -18.549 -10.001 19.393 1.00 79.19 195 PRO A N 1
ATOM 1563 C CA . PRO A 1 195 ? -19.024 -8.857 20.173 1.00 79.19 195 PRO A CA 1
ATOM 1564 C C . PRO A 1 195 ? -20.184 -9.181 21.138 1.00 79.19 195 PRO A C 1
ATOM 1566 O O . PRO A 1 195 ? -20.780 -8.259 21.690 1.00 79.19 195 PRO A O 1
ATOM 1569 N N . TYR A 1 196 ? -20.558 -10.455 21.307 1.00 78.06 196 TYR A N 1
ATOM 1570 C CA . TYR A 1 196 ? -21.745 -10.855 22.065 1.00 78.06 196 TYR A CA 1
ATOM 1571 C C . TYR A 1 196 ? -21.613 -10.540 23.558 1.00 78.06 196 TYR A C 1
ATOM 1573 O O . TYR A 1 196 ? -20.648 -10.948 24.200 1.00 78.06 196 TYR A O 1
ATOM 1581 N N . GLY A 1 197 ? -22.636 -9.895 24.127 1.00 78.44 197 GLY A N 1
ATOM 1582 C CA . GLY A 1 197 ? -22.735 -9.682 25.574 1.00 78.44 197 GLY A CA 1
ATOM 1583 C C . GLY A 1 197 ? -22.116 -8.381 26.091 1.00 78.44 197 GLY A C 1
ATOM 1584 O O . GLY A 1 197 ? -22.060 -8.196 27.305 1.00 78.44 197 GLY A O 1
ATOM 1585 N N . ASP A 1 198 ? -21.700 -7.470 25.207 1.00 82.12 198 ASP A N 1
ATOM 1586 C CA . ASP A 1 198 ? -21.241 -6.123 25.566 1.00 82.12 198 ASP A CA 1
ATOM 1587 C C . ASP A 1 198 ? -22.226 -5.032 25.099 1.00 82.12 198 ASP A C 1
ATOM 1589 O O . ASP A 1 198 ? -22.918 -5.179 24.094 1.00 82.12 198 ASP A O 1
ATOM 1593 N N . GLU A 1 199 ? -22.263 -3.888 25.791 1.00 84.50 199 GLU A N 1
ATOM 1594 C CA . GLU A 1 199 ? -23.156 -2.765 25.454 1.00 84.50 199 GLU A CA 1
ATOM 1595 C C . GLU A 1 199 ? -22.914 -2.179 24.045 1.00 84.50 199 GLU A C 1
ATOM 1597 O O . GLU A 1 199 ? -23.801 -1.542 23.474 1.00 84.50 199 GLU A O 1
ATOM 1602 N N . LEU A 1 200 ? -21.725 -2.395 23.462 1.00 85.75 200 LEU A N 1
ATOM 1603 C CA . LEU A 1 200 ? -21.374 -1.975 22.102 1.00 85.75 200 LEU A CA 1
ATOM 1604 C C . LEU A 1 200 ? -21.521 -3.091 21.047 1.00 85.75 200 LEU A C 1
ATOM 1606 O O . LEU A 1 200 ? -20.964 -2.965 19.954 1.00 85.75 200 LEU A O 1
ATOM 1610 N N . GLU A 1 201 ? -22.302 -4.141 21.316 1.00 87.00 201 GLU A N 1
ATOM 1611 C CA . GLU A 1 201 ? -22.500 -5.264 20.386 1.00 87.00 201 GLU A CA 1
ATOM 1612 C C . GLU A 1 201 ? -23.014 -4.826 18.999 1.00 87.00 201 GLU A C 1
ATOM 1614 O O . GLU A 1 201 ? -22.407 -5.128 17.967 1.00 87.00 201 GLU A O 1
ATOM 1619 N N . TYR A 1 202 ? -24.089 -4.032 18.960 1.00 89.38 202 TYR A N 1
ATOM 1620 C CA . TYR A 1 202 ? -24.700 -3.548 17.719 1.00 89.38 202 TYR A CA 1
ATOM 1621 C C . TYR A 1 202 ? -23.799 -2.595 16.926 1.00 89.38 202 TYR A C 1
ATOM 1623 O O . TYR A 1 202 ? -23.598 -2.838 15.732 1.00 89.38 202 TYR A O 1
ATOM 1631 N N . PRO A 1 203 ? -23.243 -1.511 17.512 1.00 91.00 203 PRO A N 1
ATOM 1632 C CA .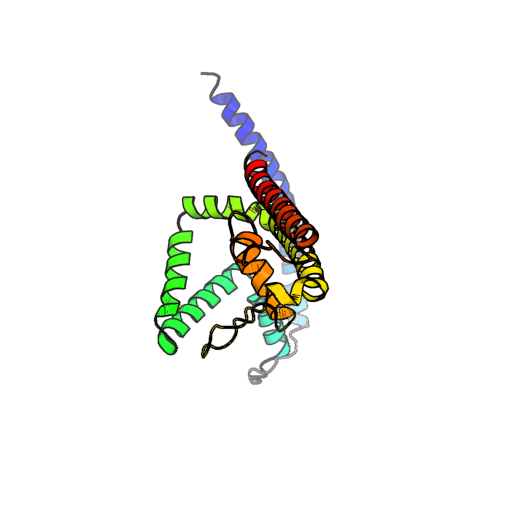 PRO A 1 203 ? -22.388 -0.606 16.752 1.00 91.00 203 PRO A CA 1
ATOM 1633 C C . PRO A 1 203 ? -21.124 -1.307 16.245 1.00 91.00 203 PRO A C 1
ATOM 1635 O O . PRO A 1 203 ? -20.649 -0.969 15.160 1.00 91.00 203 PRO A O 1
ATOM 1638 N N . ARG A 1 204 ? -20.614 -2.315 16.967 1.00 90.31 204 ARG A N 1
ATOM 1639 C CA . ARG A 1 204 ? -19.485 -3.122 16.504 1.00 90.31 204 ARG A CA 1
ATOM 1640 C C . ARG A 1 204 ? -19.853 -4.011 15.312 1.00 90.31 204 ARG A C 1
ATOM 1642 O O . ARG A 1 204 ? -19.123 -4.035 14.325 1.00 90.31 204 ARG A O 1
ATOM 1649 N N . MET A 1 205 ? -21.015 -4.657 15.353 1.00 90.00 205 MET A N 1
ATOM 1650 C CA . MET A 1 205 ? -21.508 -5.474 14.241 1.00 90.00 205 MET A CA 1
ATOM 1651 C C . MET A 1 205 ? -21.702 -4.651 12.957 1.00 90.00 205 MET A C 1
ATOM 1653 O O . MET A 1 205 ? -21.260 -5.056 11.882 1.00 90.00 205 MET A O 1
ATOM 1657 N N . PHE A 1 206 ? -22.310 -3.464 13.053 1.00 91.69 206 PHE A N 1
ATOM 1658 C CA . PHE A 1 206 ? -22.452 -2.568 11.898 1.00 91.69 206 PHE A CA 1
ATOM 1659 C C . PHE A 1 206 ? -21.103 -2.065 11.374 1.00 91.69 206 PHE A C 1
ATOM 1661 O O . PHE A 1 206 ? -20.929 -1.928 10.160 1.00 91.69 206 PHE A O 1
ATOM 1668 N N . TYR A 1 207 ? -20.148 -1.805 12.269 1.00 93.06 207 TYR A N 1
ATOM 1669 C CA . TYR A 1 207 ? -18.791 -1.421 11.899 1.00 93.06 207 TYR A CA 1
ATOM 1670 C C . TYR A 1 207 ? -18.124 -2.510 11.042 1.00 93.06 207 TYR A C 1
ATOM 1672 O O . TYR A 1 207 ? -17.709 -2.207 9.921 1.00 93.06 207 TYR A O 1
ATOM 1680 N N . ASP A 1 208 ? -18.123 -3.765 11.500 1.00 91.56 208 ASP A N 1
ATOM 1681 C CA . ASP A 1 208 ? -17.484 -4.886 10.797 1.00 91.56 208 ASP A CA 1
ATOM 1682 C C . ASP A 1 208 ? -18.155 -5.167 9.433 1.00 91.56 208 ASP A C 1
ATOM 1684 O O . ASP A 1 208 ? -17.469 -5.288 8.414 1.00 91.56 208 ASP A O 1
ATOM 1688 N N . ILE A 1 209 ? -19.496 -5.154 9.371 1.00 91.94 209 ILE A N 1
ATOM 1689 C CA . ILE A 1 209 ? -20.256 -5.351 8.119 1.00 91.94 209 ILE A CA 1
ATOM 1690 C C . ILE A 1 209 ? -19.987 -4.221 7.114 1.00 91.94 209 ILE A C 1
ATOM 1692 O O . ILE A 1 209 ? -19.781 -4.478 5.925 1.00 91.94 209 ILE A O 1
ATOM 1696 N N . SER A 1 210 ? -19.993 -2.963 7.569 1.00 93.38 210 SER A N 1
ATOM 1697 C CA . SER A 1 210 ? -19.753 -1.822 6.678 1.00 93.38 210 SER A CA 1
ATOM 1698 C C . SER A 1 210 ? -18.326 -1.831 6.128 1.00 93.38 210 SER A C 1
ATOM 1700 O O . SER A 1 210 ? -18.137 -1.623 4.929 1.00 93.38 210 SER A O 1
ATOM 1702 N N . PHE A 1 211 ? -17.337 -2.152 6.968 1.00 91.81 211 PHE A N 1
ATOM 1703 C CA . PHE A 1 211 ? -15.941 -2.279 6.562 1.00 91.81 211 PHE A CA 1
ATOM 1704 C C . PHE A 1 211 ? -15.772 -3.344 5.470 1.00 91.81 211 PHE A C 1
ATOM 1706 O O . PHE A 1 211 ? -15.178 -3.061 4.427 1.00 91.81 211 PHE A O 1
ATOM 1713 N N . PHE A 1 212 ? -16.355 -4.532 5.664 1.00 91.19 212 PHE A N 1
ATOM 1714 C CA . PHE A 1 212 ? -16.335 -5.603 4.667 1.00 91.19 212 PHE A CA 1
ATOM 1715 C C . PHE A 1 212 ? -16.950 -5.158 3.333 1.00 91.19 212 PHE A C 1
ATOM 1717 O O . PHE A 1 212 ? -16.341 -5.336 2.278 1.00 91.19 212 PHE A O 1
ATOM 1724 N N . PHE A 1 213 ? -18.116 -4.508 3.368 1.00 91.19 213 PHE A N 1
ATOM 1725 C CA . PHE A 1 213 ? -18.779 -4.029 2.157 1.00 91.19 213 PHE A CA 1
ATOM 1726 C C . PHE A 1 213 ? -17.912 -3.037 1.368 1.00 91.19 213 PHE A C 1
ATOM 1728 O O . PHE A 1 213 ? -17.742 -3.202 0.160 1.00 91.19 213 PHE A O 1
ATOM 1735 N N . PHE A 1 214 ? -17.317 -2.039 2.032 1.00 90.06 214 PHE A N 1
ATOM 1736 C CA . PHE A 1 214 ? -16.460 -1.066 1.349 1.00 90.06 214 PHE A CA 1
ATOM 1737 C C . PHE A 1 214 ? -15.197 -1.705 0.764 1.00 90.06 214 PHE A C 1
ATOM 1739 O O . PHE A 1 214 ? -14.849 -1.404 -0.378 1.00 90.06 214 PHE A O 1
ATOM 1746 N N . VAL A 1 215 ? -14.533 -2.607 1.495 1.00 86.00 215 VAL A N 1
ATOM 1747 C CA . VAL A 1 215 ? -13.341 -3.307 0.987 1.00 86.00 215 VAL A CA 1
ATOM 1748 C C . VAL A 1 215 ? -13.696 -4.172 -0.225 1.00 86.00 215 VAL A C 1
ATOM 1750 O O . VAL A 1 215 ? -13.018 -4.080 -1.245 1.00 86.00 215 VAL A O 1
ATOM 1753 N N . ILE A 1 216 ? -14.787 -4.943 -0.174 1.00 85.81 216 ILE A N 1
ATOM 1754 C CA . ILE A 1 216 ? -15.225 -5.786 -1.298 1.00 85.81 216 ILE A CA 1
ATOM 1755 C C . ILE A 1 216 ? -15.607 -4.956 -2.524 1.00 85.81 216 ILE A C 1
ATOM 1757 O O . ILE A 1 216 ? -15.183 -5.289 -3.630 1.00 85.81 216 ILE A O 1
ATOM 1761 N N . VAL A 1 217 ? -16.354 -3.861 -2.352 1.00 86.19 217 VAL A N 1
ATOM 1762 C CA . VAL A 1 217 ? -16.710 -2.964 -3.465 1.00 86.19 217 VAL A CA 1
ATOM 1763 C C . VAL A 1 217 ? -15.453 -2.440 -4.159 1.00 86.19 217 VAL A C 1
ATOM 1765 O O . VAL A 1 217 ? -15.388 -2.427 -5.389 1.00 86.19 217 VAL A O 1
ATOM 1768 N N . ILE A 1 218 ? -14.429 -2.063 -3.390 1.00 86.12 218 ILE A N 1
ATOM 1769 C CA . ILE A 1 218 ? -13.176 -1.559 -3.955 1.00 86.12 218 ILE A CA 1
ATOM 1770 C C . ILE A 1 218 ? -12.361 -2.684 -4.614 1.00 86.12 218 ILE A C 1
ATOM 1772 O O . ILE A 1 218 ? -11.833 -2.485 -5.707 1.00 86.12 218 ILE A O 1
ATOM 1776 N N . LEU A 1 219 ? -12.294 -3.878 -4.018 1.00 82.00 219 LEU A N 1
ATOM 1777 C CA . LEU A 1 219 ? -11.616 -5.035 -4.619 1.00 82.00 219 LEU A CA 1
ATOM 1778 C C . LEU A 1 219 ? -12.251 -5.439 -5.959 1.00 82.00 219 LEU A C 1
ATOM 1780 O O . LEU A 1 219 ? -11.537 -5.708 -6.927 1.00 82.00 219 LEU A O 1
ATOM 1784 N N . VAL A 1 220 ? -13.583 -5.426 -6.042 1.00 84.62 220 VAL A N 1
ATOM 1785 C CA . VAL A 1 220 ? -14.312 -5.689 -7.291 1.00 84.62 220 VAL A CA 1
ATOM 1786 C C . VAL A 1 220 ? -14.058 -4.583 -8.318 1.00 84.62 220 VAL A C 1
ATOM 1788 O O . VAL A 1 220 ? -13.822 -4.894 -9.486 1.00 84.62 220 VAL A O 1
ATOM 1791 N N . ALA A 1 221 ? -14.027 -3.313 -7.900 1.00 84.00 221 ALA A N 1
ATOM 1792 C CA . ALA A 1 221 ? -13.697 -2.194 -8.784 1.00 84.00 221 ALA A CA 1
ATOM 1793 C C . ALA A 1 221 ? -12.275 -2.310 -9.368 1.00 84.00 221 ALA A C 1
ATOM 1795 O O . ALA A 1 221 ? -12.074 -2.009 -10.543 1.00 84.00 221 ALA A O 1
ATOM 1796 N N . ILE A 1 222 ? -11.303 -2.805 -8.592 1.00 83.94 222 ILE A N 1
ATOM 1797 C CA . ILE A 1 222 ? -9.939 -3.071 -9.079 1.00 83.94 222 ILE A CA 1
ATOM 1798 C C . ILE A 1 222 ? -9.939 -4.190 -10.126 1.00 83.94 222 ILE A C 1
ATOM 1800 O O . ILE A 1 222 ? -9.342 -4.021 -11.188 1.00 83.94 222 ILE A O 1
ATOM 1804 N N . MET A 1 223 ? -10.619 -5.315 -9.866 1.00 82.25 223 MET A N 1
ATOM 1805 C CA . MET A 1 223 ? -10.689 -6.411 -10.843 1.00 82.25 223 MET A CA 1
ATOM 1806 C C . MET A 1 223 ? -11.337 -5.961 -12.154 1.00 82.25 223 MET A C 1
ATOM 1808 O O . MET A 1 223 ? -10.818 -6.246 -13.229 1.00 82.25 223 MET A O 1
ATOM 1812 N N . GLN A 1 224 ? -12.433 -5.207 -12.070 1.00 77.75 224 GLN A N 1
ATOM 1813 C CA . GLN A 1 224 ? -13.089 -4.636 -13.243 1.00 77.75 224 GLN A CA 1
ATOM 1814 C C . GLN A 1 224 ? -12.194 -3.621 -13.963 1.00 77.75 224 GLN A C 1
ATOM 1816 O O . GLN A 1 224 ? -12.173 -3.608 -15.189 1.00 77.75 224 GLN A O 1
ATOM 1821 N N . GLY A 1 225 ? -11.440 -2.795 -13.235 1.00 75.38 225 GLY A N 1
ATOM 1822 C CA . GLY A 1 225 ? -10.504 -1.839 -13.828 1.00 75.38 225 GLY A CA 1
ATOM 1823 C C . GLY A 1 225 ? -9.389 -2.513 -14.631 1.00 75.38 225 GLY A C 1
ATOM 1824 O O . GLY A 1 225 ? -9.032 -2.026 -15.695 1.00 75.38 225 GLY A O 1
ATOM 1825 N N . ILE A 1 226 ? -8.878 -3.659 -14.168 1.00 70.62 226 ILE A N 1
ATOM 1826 C CA . ILE A 1 226 ? -7.852 -4.419 -14.898 1.00 70.62 226 ILE A CA 1
ATOM 1827 C C . ILE A 1 226 ? -8.477 -5.140 -16.100 1.00 70.62 226 ILE A C 1
ATOM 1829 O O . ILE A 1 226 ? -7.981 -5.006 -17.212 1.00 70.62 226 ILE A O 1
ATOM 1833 N N . SER A 1 227 ? -9.600 -5.843 -15.909 1.00 66.25 227 SER A N 1
ATOM 1834 C CA . SER A 1 227 ? -10.215 -6.643 -16.979 1.00 66.25 227 SER A CA 1
ATOM 1835 C C . SER A 1 227 ? -10.851 -5.827 -18.109 1.00 66.25 227 SER A C 1
ATOM 1837 O O . SER A 1 227 ? -10.911 -6.321 -19.230 1.00 66.25 227 SER A O 1
ATOM 1839 N N . ASN A 1 228 ? -11.349 -4.612 -17.849 1.00 63.62 228 ASN A N 1
ATOM 1840 C CA . ASN A 1 228 ? -11.929 -3.774 -18.909 1.00 63.62 228 ASN A CA 1
ATOM 1841 C C . ASN A 1 228 ? -10.868 -3.124 -19.802 1.00 63.62 228 ASN A C 1
ATOM 1843 O O . ASN A 1 228 ? -11.185 -2.764 -20.928 1.00 63.62 228 ASN A O 1
ATOM 1847 N N . VAL A 1 229 ? -9.628 -2.978 -19.332 1.00 60.62 229 VAL A N 1
ATOM 1848 C CA . VAL A 1 229 ? -8.580 -2.367 -20.158 1.00 60.62 229 VAL A CA 1
ATOM 1849 C C . VAL A 1 229 ? -7.985 -3.357 -21.157 1.00 60.62 229 VAL A C 1
ATOM 1851 O O . VAL A 1 229 ? -7.493 -2.945 -22.194 1.00 60.62 229 VAL A O 1
ATOM 1854 N N . ASP A 1 230 ? -8.088 -4.663 -20.923 1.00 55.00 230 ASP A N 1
ATOM 1855 C CA . ASP A 1 230 ? -7.668 -5.644 -21.930 1.00 55.00 230 ASP A CA 1
ATOM 1856 C C . ASP A 1 230 ? -8.629 -5.714 -23.151 1.00 55.00 230 ASP A C 1
ATOM 1858 O O . ASP A 1 230 ? -8.387 -6.505 -24.064 1.00 55.00 230 ASP A O 1
ATOM 1862 N N . TYR A 1 231 ? -9.721 -4.929 -23.175 1.00 53.38 231 TYR A N 1
ATOM 1863 C CA . TYR A 1 231 ? -10.756 -4.946 -24.225 1.00 53.38 231 TYR A CA 1
ATOM 1864 C C . TYR A 1 231 ? -10.808 -3.704 -25.137 1.00 53.38 231 TYR A C 1
ATOM 1866 O O . TYR A 1 231 ?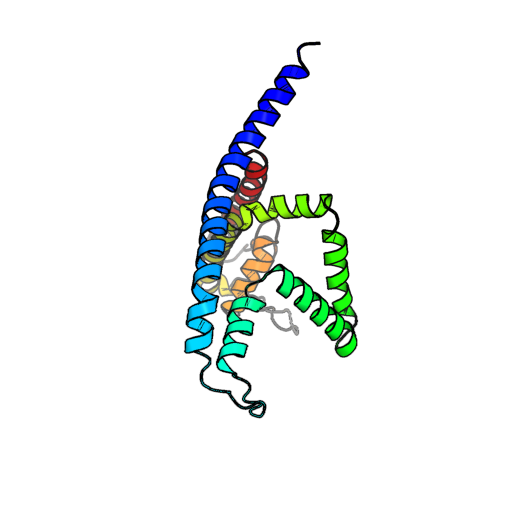 -11.516 -3.765 -26.145 1.00 53.38 231 TYR A O 1
ATOM 1874 N N . ASP A 1 232 ? -10.082 -2.630 -24.810 1.00 46.72 232 ASP A N 1
ATOM 1875 C CA . ASP A 1 232 ? -9.918 -1.406 -25.626 1.00 46.72 232 ASP A CA 1
ATOM 1876 C C . ASP A 1 232 ? -8.478 -1.312 -26.164 1.00 46.72 232 ASP A C 1
ATOM 1878 O O . ASP A 1 232 ? -8.304 -0.901 -27.335 1.00 46.72 232 ASP A O 1
#

Foldseek 3Di:
DPPVVVVVVVVVVVVVVVCVVVVVVVVVVVVVVVVVVVVCPVVVVVVPPDPPDPDDPPPPVVVVVCCCVPPQVVDPVNVVVVVVVVLVVCCVVPHVPSVVVVVVVVVCVDPVVVVVVCLVVVVVVVVVVLVVVLLVVLLVLLVVCLPPVQVQQWADDPDPDDIRRCRPDSVSSSCCQVPCQLPPLQGPCVVTDQLPPDPCNVVVVVSSNVSSVVSVVSVVVSVCSSVVVVVD

Organism: Teladorsagia circumcincta (NCBI:txid45464)

Radius of gyration: 31.61 Å; chains: 1; bounding box: 73×48×90 Å

InterPro domains:
  IPR005821 Ion transport domain [PF00520] (57-226)
  IPR015925 Ryanodine/Inositol 1,4,5-trisphosphate receptor [PTHR13715] (34-226)

pLDDT: mean 74.45, std 18.86, range [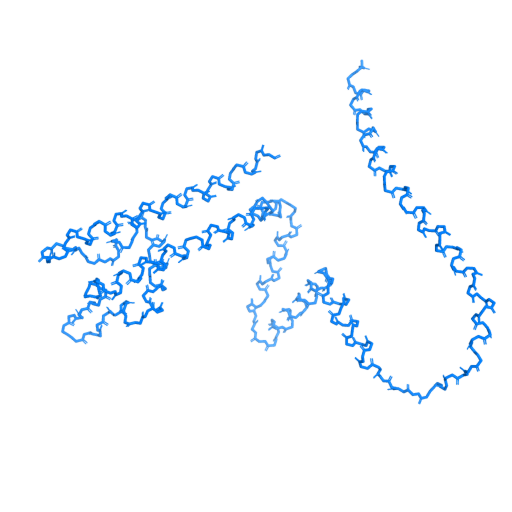33.0, 94.69]